Protein AF-A0A7W4HSL1-F1 (afdb_monomer_lite)

Sequence (272 aa):
MEIEWVKGVDYAGETVFVPTDLVFYSTPKLDRKLVVDTCSSGFAAYTDMAGAINRGLLEIVERDSLMRSWYEKRSPRMLDYVILPLHLQNRAKYWSSRGHNVTALDVSQMGVVIIEVVITSDSYPCFVSGASSSLESFDEAAIKAFQEAESRLIYGLNEQSTRELTPEHVHSVLDHEALYAQSRLYHEYLEFLFEGEISKTIPEATASIDDLKCKLDAVVVNVSEERSALRVVKVLSPKLVPISFGFGAGHYSHHSLTCVAEDARLMPHYFA

Radius of gyration: 18.91 Å; chains: 1; bounding box: 54×38×49 Å

Secondary structure (DSSP, 8-state):
----EEEEE-TTS-EEEEEHHHHSPPPTT--S--S----STTEEEESSHHHHHHHHHHHHHHHHHHHHHHHHT-PPEEEPGGGS-HHHHHHHHHHHTTTEEEEEEE--BTTBEEEEEEEEESSSS-EEEEEEEESS-HHHHHHHHHHHHHHHHHHHHHS-------GGG--SHHHHHHHHHS-GGGGGGGGGGGSSPEE-PPP-----HHHHHHHTT-EEEE---TT-SSEEEEEE-SSS-----STT---TT-TT-S---TGGGTS--S--

Structure (mmCIF, N/CA/C/O backbone):
data_AF-A0A7W4HSL1-F1
#
_entry.id   AF-A0A7W4HSL1-F1
#
loop_
_atom_site.group_PDB
_atom_site.id
_atom_site.type_symbol
_atom_site.label_atom_id
_atom_site.label_alt_id
_atom_site.label_comp_id
_atom_site.label_asym_id
_atom_site.label_entity_id
_atom_site.label_seq_id
_atom_site.pdbx_PDB_ins_code
_atom_site.Cartn_x
_atom_site.Cartn_y
_atom_site.Cartn_z
_atom_site.occupancy
_atom_site.B_iso_or_equiv
_atom_site.auth_seq_id
_atom_site.auth_comp_id
_atom_site.auth_asym_id
_atom_site.auth_atom_id
_atom_site.pdbx_PDB_model_num
ATOM 1 N N . MET A 1 1 ? -32.137 -7.566 5.910 1.00 68.38 1 MET A N 1
ATOM 2 C CA . MET A 1 1 ? -30.869 -8.273 6.166 1.00 68.38 1 MET A CA 1
ATOM 3 C C . MET A 1 1 ? -30.431 -7.887 7.560 1.00 68.38 1 MET A C 1
ATOM 5 O O . MET A 1 1 ? -30.386 -6.694 7.833 1.00 68.38 1 MET A O 1
ATOM 9 N N . GLU A 1 2 ? -30.213 -8.857 8.438 1.00 80.12 2 GLU A N 1
ATOM 10 C CA . GLU A 1 2 ? -29.678 -8.606 9.778 1.00 80.12 2 GLU A CA 1
ATOM 11 C C . GLU A 1 2 ? -28.147 -8.579 9.677 1.00 80.12 2 GLU A C 1
ATOM 13 O O . GLU A 1 2 ? -27.557 -9.460 9.051 1.00 80.12 2 GLU A O 1
ATOM 18 N N . ILE A 1 3 ? -27.522 -7.516 10.183 1.00 85.75 3 ILE A N 1
ATOM 19 C CA . ILE A 1 3 ? -26.070 -7.299 10.127 1.00 85.75 3 ILE A CA 1
ATOM 20 C C . ILE A 1 3 ? -25.554 -7.377 11.558 1.00 85.75 3 ILE A C 1
ATOM 22 O O . ILE A 1 3 ? -26.112 -6.734 12.447 1.00 85.75 3 ILE A O 1
ATOM 26 N N . GLU A 1 4 ? -24.492 -8.147 11.771 1.00 90.19 4 GLU A N 1
ATOM 27 C CA . GLU A 1 4 ? -23.799 -8.208 13.055 1.00 90.19 4 GLU A CA 1
ATOM 28 C C . GLU A 1 4 ? -22.792 -7.061 13.158 1.00 90.19 4 GLU A C 1
ATOM 30 O O . GLU A 1 4 ? -22.101 -6.737 12.187 1.00 90.19 4 GLU A O 1
ATOM 35 N N . TRP A 1 5 ? -22.681 -6.477 14.349 1.00 94.19 5 TRP A N 1
ATOM 36 C CA . TRP A 1 5 ? -21.852 -5.303 14.609 1.00 94.19 5 TRP A CA 1
ATOM 37 C C . TRP A 1 5 ? -20.829 -5.591 15.705 1.00 94.19 5 TRP A C 1
ATOM 39 O O . TRP A 1 5 ? -21.139 -6.240 16.703 1.00 94.19 5 TRP A O 1
ATOM 49 N N . VAL A 1 6 ? -19.625 -5.051 15.547 1.00 95.81 6 VAL A N 1
ATOM 50 C CA . VAL A 1 6 ? -18.556 -5.071 16.548 1.00 95.81 6 VAL A CA 1
ATOM 51 C C . VAL A 1 6 ? -18.285 -3.653 17.043 1.00 95.81 6 VAL A C 1
ATOM 53 O O . VAL A 1 6 ? -18.450 -2.679 16.309 1.00 95.81 6 VAL A O 1
ATOM 56 N N . LYS A 1 7 ? -17.896 -3.525 18.313 1.00 97.81 7 LYS A N 1
ATOM 57 C CA . LYS A 1 7 ? -17.536 -2.231 18.899 1.00 97.81 7 LYS A CA 1
ATOM 58 C C . LYS A 1 7 ? -16.181 -1.766 18.368 1.00 97.81 7 LYS A C 1
ATOM 60 O O . LYS A 1 7 ? -15.205 -2.510 18.430 1.00 97.81 7 LYS A O 1
ATOM 65 N N . GLY A 1 8 ? -16.133 -0.525 17.911 1.00 97.94 8 GLY A N 1
ATOM 66 C CA . GLY A 1 8 ? -14.921 0.239 17.657 1.00 97.94 8 GLY A CA 1
ATOM 67 C C . GLY A 1 8 ? -14.888 1.507 18.507 1.00 97.94 8 GLY A C 1
ATOM 68 O O . GLY A 1 8 ? -15.821 1.799 19.258 1.00 97.94 8 GLY A O 1
ATOM 69 N N . VAL A 1 9 ? -13.802 2.255 18.371 1.00 98.31 9 VAL A N 1
ATOM 70 C CA . VAL A 1 9 ? -13.588 3.553 19.013 1.00 98.31 9 VAL A CA 1
ATOM 71 C C . VAL A 1 9 ? -13.198 4.552 17.932 1.00 98.31 9 VAL A C 1
ATOM 73 O O . VAL A 1 9 ? -12.324 4.248 17.118 1.00 98.31 9 VAL A O 1
ATOM 76 N N . ASP A 1 10 ? -13.860 5.703 17.882 1.00 97.50 10 ASP A N 1
ATOM 77 C CA . ASP A 1 10 ? -13.509 6.769 16.942 1.00 97.50 10 ASP A CA 1
ATOM 78 C C . ASP A 1 10 ? -12.307 7.607 17.422 1.00 97.50 10 ASP A C 1
ATOM 80 O O . ASP A 1 10 ? -11.720 7.363 18.481 1.00 97.50 10 ASP A O 1
ATOM 84 N N . TYR A 1 11 ? -11.920 8.614 16.638 1.00 94.50 11 TYR A N 1
ATOM 85 C CA . TYR A 1 11 ? -10.792 9.485 16.966 1.00 94.50 11 TYR A CA 1
ATOM 86 C C . TYR A 1 11 ? -11.008 10.338 18.229 1.00 94.50 11 TYR A C 1
ATOM 88 O O . TYR A 1 11 ? -10.026 10.804 18.808 1.00 94.50 11 TYR A O 1
ATOM 96 N N . ALA A 1 12 ? -12.260 10.561 18.647 1.00 95.06 12 ALA A N 1
ATOM 97 C CA . ALA A 1 12 ? -12.613 11.306 19.854 1.00 95.06 12 ALA A CA 1
ATOM 98 C C . ALA A 1 12 ? -12.636 10.412 21.107 1.00 95.06 12 ALA A C 1
ATOM 100 O O . ALA A 1 12 ? -12.701 10.923 22.225 1.00 95.06 12 ALA A O 1
ATOM 101 N N . GLY A 1 13 ? -12.529 9.091 20.934 1.00 95.56 13 GLY A N 1
ATOM 102 C CA . GLY A 1 13 ? -12.614 8.113 22.015 1.00 95.56 13 GLY A CA 1
ATOM 103 C C . GLY A 1 13 ? -14.029 7.583 22.252 1.00 95.56 13 GLY A C 1
ATOM 104 O O . GLY A 1 13 ? -14.239 6.835 23.208 1.00 95.56 13 GLY A O 1
ATOM 105 N N . GLU A 1 14 ? -14.990 7.930 21.396 1.00 97.50 14 GLU A N 1
ATOM 106 C CA . GLU A 1 14 ? -16.380 7.512 21.531 1.00 97.50 14 GLU A CA 1
ATOM 107 C C . GLU A 1 14 ? -16.603 6.117 20.945 1.00 97.50 14 GLU A C 1
ATOM 109 O O . GLU A 1 14 ? -15.967 5.692 19.976 1.00 97.50 14 GLU A O 1
ATOM 114 N N . THR A 1 15 ? -17.528 5.369 21.551 1.00 98.12 15 THR A N 1
ATOM 115 C CA . THR A 1 15 ? -17.880 4.031 21.059 1.00 98.12 15 THR A CA 1
ATOM 116 C C . THR A 1 15 ? -18.698 4.137 19.779 1.00 98.12 15 THR A C 1
ATOM 118 O O . THR A 1 15 ? -19.770 4.740 19.764 1.00 98.12 15 THR A O 1
ATOM 121 N N . VAL A 1 16 ? -18.247 3.444 18.736 1.00 97.81 16 VAL A N 1
ATOM 122 C CA . VAL A 1 16 ? -18.963 3.295 17.465 1.00 97.81 16 VAL A CA 1
ATOM 123 C C . VAL A 1 16 ? -19.193 1.820 17.151 1.00 97.81 16 VAL A C 1
ATOM 125 O O . VAL A 1 16 ? -18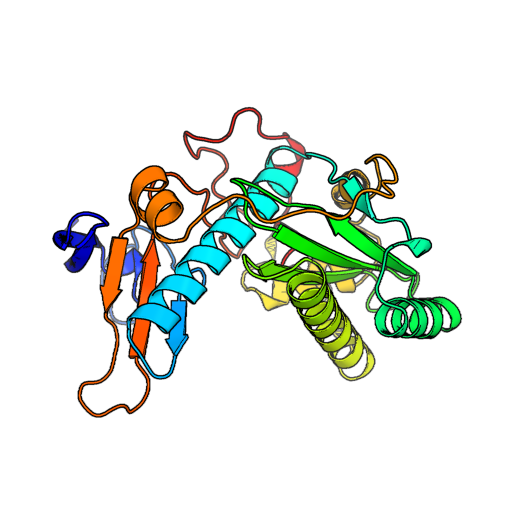.505 0.943 17.673 1.00 97.81 16 VAL A O 1
ATOM 128 N N . PHE A 1 17 ? -20.171 1.524 16.301 1.00 97.00 17 PHE A N 1
ATOM 129 C CA . PHE A 1 17 ? -20.450 0.162 15.853 1.00 97.00 17 PHE A CA 1
ATOM 130 C C . PHE A 1 17 ? -20.059 0.008 14.389 1.00 97.00 17 PHE A C 1
ATOM 132 O O . PHE A 1 17 ? -20.504 0.771 13.534 1.00 97.00 17 PHE A O 1
ATOM 139 N N . VAL A 1 18 ? -19.243 -1.005 14.110 1.00 95.88 18 VAL A N 1
ATOM 140 C CA . VAL A 1 18 ? -18.750 -1.330 12.771 1.00 95.88 18 VAL A CA 1
ATOM 141 C C . VAL A 1 18 ? -19.361 -2.663 12.333 1.00 95.88 18 VAL A C 1
ATOM 143 O O . VAL A 1 18 ? -19.362 -3.605 13.130 1.00 95.88 18 VAL A O 1
ATOM 146 N N . PRO A 1 19 ? -19.876 -2.787 11.098 1.00 93.88 19 PRO A N 1
ATOM 147 C CA . PRO A 1 19 ? -20.281 -4.073 10.545 1.00 93.88 19 PRO A CA 1
ATOM 148 C C . PRO A 1 19 ? -19.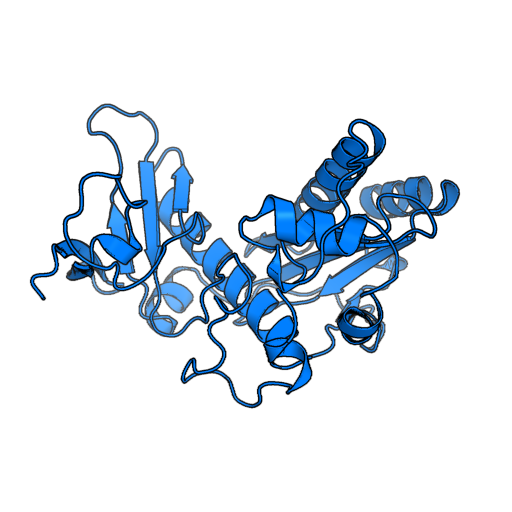149 -5.097 10.641 1.00 93.88 19 PRO A C 1
ATOM 150 O O . PRO A 1 19 ? -18.016 -4.822 10.251 1.00 93.88 19 PRO A O 1
ATOM 153 N N . THR A 1 20 ? -19.460 -6.292 11.127 1.00 92.75 20 THR A N 1
ATOM 154 C CA . THR A 1 20 ? -18.496 -7.403 11.233 1.00 92.75 20 THR A CA 1
ATOM 155 C C . THR A 1 20 ? -17.832 -7.736 9.899 1.00 92.75 20 THR A C 1
ATOM 157 O O . THR A 1 20 ? -16.635 -8.002 9.891 1.00 92.75 20 THR A O 1
ATOM 160 N N . ASP A 1 21 ? -18.559 -7.608 8.785 1.00 92.38 21 ASP A N 1
ATOM 161 C CA . ASP A 1 21 ? -18.060 -7.820 7.417 1.00 92.38 21 ASP A CA 1
ATOM 162 C C . ASP A 1 21 ? -16.887 -6.904 7.033 1.00 92.38 21 ASP A C 1
ATOM 164 O O . ASP A 1 21 ? -16.110 -7.259 6.159 1.00 92.38 21 ASP A O 1
ATOM 168 N N . LEU A 1 22 ? -16.729 -5.733 7.669 1.00 93.44 22 LEU A N 1
ATOM 169 C CA . LEU A 1 22 ? -15.577 -4.846 7.439 1.00 93.44 22 LEU A CA 1
ATOM 170 C C . LEU A 1 22 ? -14.336 -5.270 8.231 1.00 93.44 22 LEU A C 1
ATOM 172 O O . LEU A 1 22 ? -13.222 -4.845 7.915 1.00 93.44 22 LEU A O 1
ATOM 176 N N . VAL A 1 23 ? -14.518 -6.076 9.274 1.00 94.06 23 VAL A N 1
ATOM 177 C CA . VAL A 1 23 ? -13.469 -6.403 10.240 1.00 94.06 23 VAL A CA 1
ATOM 178 C C . VAL A 1 23 ? -13.013 -7.842 10.075 1.00 94.06 23 VAL A C 1
ATOM 180 O O . VAL A 1 23 ? -11.821 -8.076 9.956 1.00 94.06 23 VAL A O 1
ATOM 183 N N . PHE A 1 24 ? -13.921 -8.808 10.050 1.00 90.94 24 PHE A N 1
ATOM 184 C CA . PHE A 1 24 ? -13.576 -10.225 10.063 1.00 90.94 24 PHE A CA 1
ATOM 185 C C . PHE A 1 24 ? -13.760 -10.845 8.683 1.00 90.94 24 PHE A C 1
ATOM 187 O O . PHE A 1 24 ? -14.767 -10.609 8.018 1.00 90.94 24 PHE A O 1
ATOM 194 N N . TYR A 1 25 ? -12.801 -11.679 8.276 1.00 87.12 25 TYR A N 1
ATOM 195 C CA . 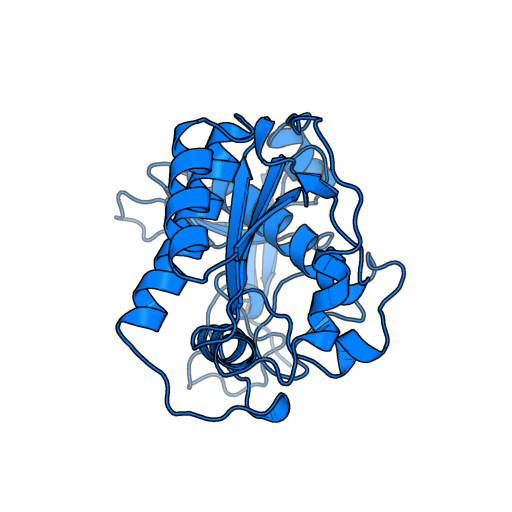TYR A 1 25 ? -12.954 -12.501 7.081 1.00 87.12 25 TYR A CA 1
ATOM 196 C C . TYR A 1 25 ? -14.189 -13.392 7.198 1.00 87.12 25 TYR A C 1
ATOM 198 O O . TYR A 1 25 ? -14.486 -13.935 8.269 1.00 87.12 25 TYR A O 1
ATOM 206 N N . SER A 1 26 ? -14.890 -13.551 6.077 1.00 76.69 26 SER A N 1
ATOM 207 C CA . SER A 1 26 ? -16.081 -14.385 6.012 1.00 76.69 26 SER A CA 1
ATOM 208 C C . SER A 1 26 ? -15.780 -15.810 6.465 1.00 76.69 26 SER A C 1
ATOM 210 O O . SER A 1 26 ? -14.775 -16.415 6.086 1.00 76.69 26 SER A O 1
ATOM 212 N N . THR A 1 27 ? -16.688 -16.367 7.264 1.00 68.00 27 THR A N 1
ATOM 213 C CA . THR A 1 27 ? -16.676 -17.791 7.588 1.00 68.00 27 THR A CA 1
ATOM 214 C C . THR A 1 27 ? -17.735 -18.508 6.749 1.00 68.00 27 THR A C 1
ATOM 216 O O . THR A 1 27 ? -18.818 -17.958 6.543 1.00 68.00 27 THR A O 1
ATOM 219 N N . PRO A 1 28 ? -17.502 -19.760 6.309 1.00 65.62 28 PRO A N 1
ATOM 220 C CA . PRO A 1 28 ? -18.432 -20.495 5.438 1.00 65.62 28 PRO A CA 1
ATOM 221 C C . PRO A 1 28 ? -19.859 -20.702 5.983 1.00 65.62 28 PRO A C 1
ATOM 223 O O . PRO A 1 28 ? -20.695 -21.274 5.295 1.00 65.62 28 PRO A O 1
ATOM 226 N N . LYS A 1 29 ? -20.133 -20.314 7.234 1.00 65.88 29 LYS A N 1
ATOM 227 C CA . LYS A 1 29 ? -21.396 -20.557 7.945 1.00 65.88 29 LYS A CA 1
ATOM 228 C C . LYS A 1 29 ? -22.363 -19.366 7.933 1.00 65.88 29 LYS A C 1
ATOM 230 O O . LYS A 1 29 ? -23.429 -19.470 8.531 1.00 65.88 29 LYS A O 1
ATOM 235 N N . LEU A 1 30 ? -22.006 -18.245 7.307 1.00 71.06 30 LEU A N 1
ATOM 236 C CA . LEU A 1 30 ? -22.887 -17.079 7.207 1.00 71.06 30 LEU A CA 1
ATOM 237 C C . LEU A 1 30 ? -24.005 -17.341 6.185 1.00 71.06 30 LEU A C 1
ATOM 239 O O . LEU A 1 30 ? -23.770 -17.307 4.982 1.00 71.06 30 LEU A O 1
ATOM 243 N N . ASP A 1 31 ? -25.237 -17.557 6.658 1.00 77.00 31 ASP A N 1
ATOM 244 C CA . ASP A 1 31 ? -26.442 -17.727 5.818 1.00 77.00 31 ASP A CA 1
ATOM 245 C C . ASP A 1 31 ? -27.014 -16.374 5.338 1.00 77.00 31 ASP A C 1
ATOM 247 O O . ASP A 1 31 ? -28.216 -16.109 5.347 1.00 77.00 31 ASP A O 1
ATOM 251 N N . ARG A 1 32 ? -26.120 -15.446 4.980 1.00 83.69 32 ARG A N 1
ATOM 252 C CA . ARG A 1 32 ? -26.460 -14.141 4.406 1.00 83.69 32 ARG A CA 1
ATOM 253 C C . ARG A 1 32 ? -25.379 -13.689 3.438 1.00 83.69 32 ARG A C 1
ATOM 255 O O . ARG A 1 32 ? -24.213 -14.049 3.568 1.00 83.69 32 ARG A O 1
ATOM 262 N N . LYS A 1 33 ? -25.760 -12.831 2.492 1.00 82.25 33 LYS A N 1
ATOM 263 C CA . LYS A 1 33 ? -24.792 -12.161 1.622 1.00 82.25 33 LYS A CA 1
ATOM 264 C C . LYS A 1 33 ? -23.945 -11.187 2.452 1.00 82.25 33 LYS A C 1
ATOM 266 O O . LYS A 1 33 ? -24.478 -10.498 3.328 1.00 82.25 33 LYS A O 1
ATOM 271 N N . LEU A 1 34 ? -22.645 -11.140 2.175 1.00 84.00 34 LEU A N 1
ATOM 272 C CA . LEU A 1 34 ? -21.752 -10.140 2.756 1.00 84.00 34 LEU A CA 1
ATOM 273 C C . LEU A 1 34 ? -22.120 -8.752 2.227 1.00 84.00 34 LEU A C 1
ATOM 275 O O . LEU A 1 34 ? -22.478 -8.599 1.056 1.00 84.00 34 LEU A O 1
ATOM 279 N N . VAL A 1 35 ? -22.020 -7.746 3.093 1.00 84.56 35 VAL A N 1
ATOM 280 C CA . VAL A 1 35 ? -22.093 -6.331 2.703 1.00 84.56 35 VAL A CA 1
ATOM 281 C C . VAL A 1 35 ? -20.831 -5.937 1.939 1.00 84.56 35 VAL A C 1
ATOM 283 O O . VAL A 1 35 ? -20.897 -5.166 0.986 1.00 84.56 35 VAL A O 1
ATOM 286 N N . VAL A 1 36 ? -19.691 -6.477 2.365 1.00 85.12 36 VAL A N 1
ATOM 287 C CA . VAL A 1 36 ? -18.359 -6.222 1.822 1.00 85.12 36 VAL A CA 1
ATOM 288 C C . VAL A 1 36 ? -17.479 -7.435 2.103 1.00 85.12 36 VAL A C 1
ATOM 290 O O . VAL A 1 36 ? -17.653 -8.095 3.126 1.00 85.12 36 VAL A O 1
ATOM 293 N N . ASP A 1 37 ? -16.562 -7.738 1.190 1.00 84.94 37 ASP A N 1
ATOM 294 C CA . ASP A 1 37 ? -15.503 -8.712 1.438 1.00 84.94 37 ASP A CA 1
ATOM 295 C C . ASP A 1 37 ? -14.275 -7.956 1.956 1.00 84.94 37 ASP A C 1
ATOM 297 O O . ASP A 1 37 ? -13.729 -7.098 1.259 1.00 84.94 37 ASP A O 1
ATOM 301 N N . THR A 1 38 ? -13.910 -8.173 3.220 1.00 90.06 38 THR A N 1
ATOM 302 C CA . THR A 1 38 ? -12.786 -7.453 3.831 1.00 90.06 38 THR A CA 1
ATOM 303 C C . THR A 1 38 ? -11.444 -8.010 3.367 1.00 90.06 38 THR A C 1
ATOM 305 O O . THR A 1 38 ? -11.328 -9.120 2.857 1.00 90.06 38 THR A O 1
ATOM 308 N N . CYS A 1 39 ? -10.394 -7.232 3.593 1.00 92.69 39 CYS A N 1
ATOM 309 C CA . CYS A 1 39 ? -9.015 -7.615 3.338 1.00 92.69 39 CYS A CA 1
ATOM 310 C C . CYS A 1 39 ? -8.125 -7.234 4.528 1.00 92.69 39 CYS A C 1
ATOM 312 O O . CYS A 1 39 ? -8.584 -6.692 5.542 1.00 92.69 39 CYS A O 1
ATOM 314 N N . SER A 1 40 ? -6.822 -7.488 4.413 1.00 94.62 40 SER A N 1
ATOM 315 C CA . SER A 1 40 ? -5.862 -7.173 5.470 1.00 94.62 40 SER A CA 1
ATOM 316 C C . SER A 1 40 ? -5.651 -5.668 5.670 1.00 94.62 40 SER A C 1
ATOM 318 O O . SER A 1 40 ? -5.136 -5.288 6.711 1.00 94.62 40 SER A O 1
ATOM 320 N N . SER A 1 41 ? -6.094 -4.813 4.740 1.00 96.44 41 SER A N 1
ATOM 321 C CA . SER A 1 41 ? -5.843 -3.365 4.777 1.00 96.44 41 SER A CA 1
ATOM 322 C C . SER A 1 41 ? -6.238 -2.732 6.109 1.00 96.44 41 SER A C 1
ATOM 324 O O . SER A 1 41 ? -7.398 -2.805 6.515 1.00 96.44 41 SER A O 1
ATOM 326 N N . GLY A 1 42 ? -5.293 -2.079 6.776 1.00 97.31 42 GLY A N 1
ATOM 327 C CA . GLY A 1 42 ? -5.507 -1.411 8.061 1.00 97.31 42 GLY A CA 1
ATOM 328 C C . GLY A 1 42 ? -5.465 -2.335 9.272 1.00 97.31 42 GLY A C 1
ATOM 329 O O . GLY A 1 42 ? -5.667 -1.864 10.394 1.00 97.31 42 GLY A O 1
ATOM 330 N N . PHE A 1 43 ? -5.202 -3.631 9.087 1.00 98.00 43 PHE A N 1
ATOM 331 C CA . PHE A 1 43 ? -4.787 -4.474 10.197 1.00 98.00 43 PHE A CA 1
ATOM 332 C C . PHE A 1 43 ? -3.340 -4.189 10.562 1.00 98.00 43 PHE A C 1
ATOM 334 O O . PHE A 1 43 ? -2.460 -4.203 9.714 1.00 98.00 43 PHE A O 1
ATOM 341 N N . ALA A 1 44 ? -3.074 -4.025 11.850 1.00 98.19 44 ALA A N 1
ATOM 342 C CA . ALA A 1 44 ? -1.713 -3.889 12.331 1.00 98.19 44 ALA A CA 1
ATOM 343 C C . ALA A 1 44 ? -1.547 -4.531 13.700 1.00 98.19 44 ALA A C 1
ATOM 345 O O . ALA A 1 44 ? -2.441 -4.480 14.549 1.00 98.19 44 ALA A O 1
ATOM 346 N N . ALA A 1 45 ? -0.368 -5.114 13.905 1.00 97.75 45 ALA A N 1
ATOM 347 C CA . ALA A 1 45 ? 0.055 -5.691 15.166 1.00 97.75 45 ALA A CA 1
ATOM 348 C C . ALA A 1 45 ? 1.289 -4.957 15.698 1.00 97.75 45 ALA A C 1
ATOM 350 O O . ALA A 1 45 ? 2.205 -4.624 14.943 1.00 97.75 45 ALA A O 1
ATOM 351 N N . TYR A 1 46 ? 1.331 -4.721 17.006 1.00 97.94 46 TYR A N 1
ATOM 352 C CA . TYR A 1 46 ? 2.506 -4.167 17.669 1.00 97.94 46 TYR A CA 1
ATOM 353 C C . TYR A 1 46 ? 2.575 -4.563 19.144 1.00 97.94 46 TYR A C 1
ATOM 355 O O . TYR A 1 46 ? 1.680 -5.223 19.661 1.00 97.94 46 TYR A O 1
ATOM 363 N N . THR A 1 47 ? 3.640 -4.171 19.841 1.00 97.19 47 THR A N 1
ATOM 364 C CA . THR A 1 47 ? 3.826 -4.457 21.275 1.00 97.19 47 THR A CA 1
ATOM 365 C C . THR A 1 47 ? 2.907 -3.638 22.185 1.00 97.19 47 THR A C 1
ATOM 367 O O . THR A 1 47 ? 2.724 -3.977 23.351 1.00 97.19 47 THR A O 1
ATOM 370 N N . ASP A 1 48 ? 2.304 -2.570 21.664 1.00 97.38 48 ASP A N 1
ATOM 371 C CA . ASP A 1 48 ? 1.360 -1.712 22.374 1.00 97.38 48 ASP A CA 1
ATOM 372 C C . ASP A 1 48 ? 0.253 -1.203 21.434 1.00 97.38 48 ASP A C 1
ATOM 374 O O . ASP A 1 48 ? 0.368 -1.265 20.207 1.00 97.38 48 ASP A O 1
ATOM 378 N N . MET A 1 49 ? -0.852 -0.729 22.020 1.00 97.06 49 MET A N 1
ATOM 379 C CA . MET A 1 49 ? -2.035 -0.300 21.263 1.00 97.06 49 MET A CA 1
ATOM 380 C C . MET A 1 49 ? -1.750 0.917 20.380 1.00 97.06 49 MET A C 1
ATOM 382 O O . MET A 1 49 ? -2.262 0.983 19.267 1.00 97.06 49 MET A O 1
ATOM 386 N N . ALA A 1 50 ? -0.950 1.875 20.854 1.00 97.44 50 ALA A N 1
ATOM 387 C CA . ALA A 1 50 ? -0.686 3.104 20.115 1.00 97.44 50 ALA A CA 1
ATOM 388 C C . ALA A 1 50 ? 0.125 2.813 18.848 1.00 97.44 50 ALA A C 1
ATOM 390 O O . ALA A 1 50 ? -0.250 3.254 17.766 1.00 97.44 50 ALA A O 1
ATOM 391 N N . GLY A 1 51 ? 1.179 2.004 18.951 1.00 97.94 51 GLY A N 1
ATOM 392 C CA . GLY A 1 51 ? 1.981 1.593 17.806 1.00 97.94 51 GLY A CA 1
ATOM 393 C C . GLY A 1 51 ? 1.198 0.743 16.804 1.00 97.94 51 GLY A C 1
ATOM 394 O O . GLY A 1 51 ? 1.373 0.929 15.602 1.00 97.94 51 GLY A O 1
ATOM 395 N N . ALA A 1 52 ? 0.292 -0.127 17.266 1.00 98.38 52 ALA A N 1
ATOM 396 C CA . ALA A 1 52 ? -0.589 -0.882 16.372 1.00 98.38 52 ALA A CA 1
ATOM 397 C C . ALA A 1 52 ? -1.537 0.058 15.604 1.00 98.38 52 ALA A C 1
ATOM 399 O O . ALA A 1 52 ? -1.627 -0.021 14.382 1.00 98.38 52 ALA A O 1
ATOM 400 N N . ILE A 1 53 ? -2.173 1.011 16.294 1.00 98.50 53 ILE A N 1
ATOM 401 C CA . ILE A 1 53 ? -3.053 2.012 15.669 1.00 98.50 53 ILE A CA 1
ATOM 402 C C . ILE A 1 53 ? -2.287 2.872 14.663 1.00 98.50 53 ILE A C 1
ATOM 404 O O . ILE A 1 53 ? -2.763 3.068 13.549 1.00 98.50 53 ILE A O 1
ATOM 408 N N . ASN A 1 54 ? -1.103 3.366 15.026 1.00 98.19 54 ASN A N 1
ATOM 409 C CA . ASN A 1 54 ? -0.314 4.236 14.156 1.00 98.19 54 ASN A CA 1
ATOM 410 C C . ASN A 1 54 ? 0.086 3.513 12.866 1.00 98.19 54 ASN A C 1
ATOM 412 O O . ASN A 1 54 ? -0.043 4.081 11.788 1.00 98.19 54 ASN A O 1
ATOM 416 N N . ARG A 1 55 ? 0.510 2.248 12.964 1.00 98.44 55 ARG A N 1
ATOM 417 C CA . ARG A 1 55 ? 0.860 1.426 11.797 1.00 98.44 55 ARG A CA 1
ATOM 418 C C . ARG A 1 55 ? -0.346 1.177 10.895 1.00 98.44 55 ARG A C 1
ATOM 420 O O . ARG A 1 55 ? -0.246 1.415 9.699 1.00 98.44 55 ARG A O 1
ATOM 427 N N . GLY A 1 56 ? -1.484 0.780 11.467 1.00 98.50 56 GLY A N 1
ATOM 428 C CA . GLY A 1 56 ? -2.708 0.557 10.693 1.00 98.50 56 GLY A CA 1
ATOM 429 C C . GLY A 1 56 ? -3.218 1.836 10.023 1.00 98.50 56 GLY A C 1
ATOM 430 O O . GLY A 1 56 ? -3.695 1.786 8.895 1.00 98.50 56 GLY A O 1
ATOM 431 N N . LEU A 1 57 ? -3.068 2.991 10.682 1.00 98.62 57 LEU A N 1
ATOM 432 C CA . LEU A 1 57 ? -3.431 4.296 10.128 1.00 98.62 57 LEU A CA 1
ATOM 433 C C . LEU A 1 57 ? -2.543 4.694 8.942 1.00 98.62 57 LEU A C 1
ATOM 435 O O . LEU A 1 57 ? -3.064 5.144 7.926 1.00 98.62 57 LEU A O 1
ATOM 439 N N . LEU A 1 58 ? -1.222 4.539 9.061 1.00 98.62 58 LEU A N 1
ATOM 440 C CA . LEU A 1 58 ? -0.305 4.847 7.959 1.00 98.62 58 LEU A CA 1
ATOM 441 C C . LEU A 1 58 ? -0.527 3.911 6.767 1.00 98.62 58 LEU A C 1
ATOM 443 O O . LEU A 1 58 ? -0.568 4.382 5.633 1.00 98.62 58 LEU A O 1
ATOM 447 N N . GLU A 1 59 ? -0.788 2.628 7.025 1.00 98.50 59 GLU A N 1
ATOM 448 C CA . GLU A 1 59 ? -1.094 1.656 5.975 1.00 98.50 59 GLU A CA 1
ATOM 449 C C . GLU A 1 59 ? -2.357 2.033 5.187 1.00 98.50 59 GLU A C 1
ATOM 451 O O . GLU A 1 59 ? -2.330 2.036 3.960 1.00 98.50 59 GLU A O 1
ATOM 456 N N . ILE A 1 60 ? -3.465 2.408 5.842 1.00 98.50 60 ILE A N 1
ATOM 457 C CA . ILE A 1 60 ? -4.674 2.790 5.088 1.00 98.50 60 ILE A CA 1
ATOM 458 C C . ILE A 1 60 ? -4.490 4.088 4.291 1.00 98.50 60 ILE A C 1
ATOM 460 O O . ILE A 1 60 ? -5.106 4.228 3.236 1.00 98.50 60 ILE A O 1
ATOM 464 N N . VAL A 1 61 ? -3.638 5.017 4.745 1.00 98.69 61 VAL A N 1
ATOM 465 C CA . VAL A 1 61 ? -3.293 6.232 3.980 1.00 98.69 61 VAL A CA 1
ATOM 466 C C . VAL A 1 61 ? -2.435 5.887 2.758 1.00 98.69 61 VAL A C 1
ATOM 468 O O . VAL A 1 61 ? -2.673 6.414 1.674 1.00 98.69 61 VAL A O 1
ATOM 471 N N . GLU A 1 62 ? -1.483 4.966 2.904 1.00 98.69 62 GLU A N 1
ATOM 472 C CA . GLU A 1 62 ? -0.701 4.417 1.792 1.00 98.69 62 GLU A CA 1
ATOM 473 C C . GLU A 1 62 ? -1.591 3.739 0.749 1.00 98.69 62 GLU A C 1
ATOM 475 O O . GLU A 1 62 ? -1.498 4.046 -0.440 1.00 98.69 62 GLU A O 1
ATOM 480 N N . ARG A 1 63 ? -2.501 2.862 1.188 1.00 98.19 63 ARG A N 1
ATOM 481 C CA . ARG A 1 63 ? -3.430 2.159 0.294 1.00 98.19 63 ARG A CA 1
ATOM 482 C C . ARG A 1 63 ? -4.384 3.121 -0.413 1.00 98.19 63 ARG A C 1
ATOM 484 O O . ARG A 1 63 ? -4.604 2.952 -1.608 1.00 98.19 63 ARG A O 1
ATOM 491 N N . ASP A 1 64 ? -4.892 4.150 0.268 1.00 98.31 64 ASP A N 1
ATOM 492 C CA . ASP A 1 64 ? -5.697 5.204 -0.370 1.00 98.31 64 ASP A CA 1
ATOM 493 C C . ASP A 1 64 ? -4.907 5.945 -1.453 1.00 98.31 64 ASP A C 1
ATOM 495 O O . ASP A 1 64 ? -5.439 6.145 -2.544 1.00 98.31 64 ASP A O 1
ATOM 499 N N . SER A 1 65 ? -3.643 6.298 -1.195 1.00 98.06 65 SER A N 1
ATOM 500 C CA . SER A 1 65 ? -2.810 6.979 -2.192 1.00 98.06 65 SER A CA 1
ATOM 501 C C . SER A 1 65 ? -2.588 6.120 -3.442 1.00 98.06 65 SER A C 1
ATOM 503 O O . SER A 1 65 ? -2.822 6.577 -4.563 1.00 98.06 65 SER A O 1
ATOM 505 N N . LEU A 1 66 ? -2.243 4.840 -3.258 1.00 98.12 66 LEU A N 1
ATOM 506 C CA . LEU A 1 66 ? -2.075 3.877 -4.353 1.00 98.12 66 LEU A CA 1
ATOM 507 C C . LEU A 1 66 ? -3.380 3.680 -5.141 1.00 98.12 66 LEU A C 1
ATOM 509 O O . LEU A 1 66 ? -3.382 3.695 -6.371 1.00 98.12 66 LEU A O 1
ATOM 513 N N . MET A 1 67 ? -4.517 3.545 -4.449 1.00 97.69 67 MET A N 1
ATOM 514 C CA . MET A 1 67 ? -5.822 3.374 -5.095 1.00 97.69 67 MET A CA 1
ATOM 515 C C . MET A 1 67 ? -6.268 4.626 -5.848 1.00 97.69 67 MET A C 1
ATOM 517 O O . MET A 1 67 ? -6.836 4.511 -6.932 1.00 97.69 67 MET A O 1
ATOM 521 N N . ARG A 1 68 ? -5.984 5.825 -5.335 1.00 96.69 68 ARG A N 1
ATOM 522 C CA . ARG A 1 68 ? -6.223 7.079 -6.064 1.00 96.69 68 ARG A CA 1
ATOM 523 C C . ARG A 1 68 ? -5.334 7.196 -7.288 1.00 96.69 68 ARG A C 1
ATOM 525 O O . ARG A 1 68 ? -5.836 7.535 -8.356 1.00 96.69 68 ARG A O 1
ATOM 532 N N . SER A 1 69 ? -4.043 6.890 -7.150 1.00 96.38 69 SER A N 1
ATOM 533 C CA . SER A 1 69 ? -3.111 6.876 -8.277 1.00 96.38 69 SER A CA 1
ATOM 534 C C . SER A 1 69 ? -3.621 5.947 -9.381 1.00 96.38 69 SER A C 1
ATOM 536 O O . SER A 1 69 ? -3.734 6.379 -10.525 1.00 96.38 69 SER A O 1
ATOM 538 N N . TRP A 1 70 ? -4.076 4.742 -9.024 1.00 97.38 70 TRP A N 1
ATOM 539 C CA . TRP A 1 70 ? -4.670 3.787 -9.958 1.00 97.38 70 TRP A CA 1
ATOM 540 C C . TRP A 1 70 ? -5.994 4.253 -10.584 1.00 97.38 70 TRP A C 1
ATOM 542 O O . TRP A 1 70 ? -6.117 4.288 -11.809 1.00 97.38 70 TRP A O 1
ATOM 552 N N . TYR A 1 71 ? -7.000 4.589 -9.770 1.00 96.56 71 TYR A N 1
ATOM 553 C CA . TYR A 1 71 ? -8.343 4.905 -10.268 1.00 96.56 71 TYR A CA 1
ATOM 554 C C . TYR A 1 71 ? -8.382 6.203 -11.063 1.00 96.56 71 TYR A C 1
ATOM 556 O O . TYR A 1 71 ? -9.132 6.304 -12.030 1.00 96.56 71 TYR A O 1
ATOM 564 N N . GLU A 1 72 ? -7.596 7.195 -10.655 1.00 95.38 72 GLU A N 1
ATOM 565 C CA . GLU A 1 72 ? -7.573 8.519 -11.273 1.00 95.38 72 GLU A CA 1
ATOM 566 C C . GLU A 1 72 ? -6.431 8.659 -12.295 1.00 95.38 72 GLU A C 1
ATOM 568 O O . GLU A 1 72 ? -6.268 9.736 -12.865 1.00 95.38 72 GLU A O 1
ATOM 573 N N . LYS A 1 73 ? -5.640 7.589 -12.508 1.00 95.06 73 LYS A N 1
ATOM 574 C CA . LYS A 1 73 ? -4.428 7.556 -13.350 1.00 95.06 73 LYS A CA 1
ATOM 575 C C . LYS A 1 73 ? -3.514 8.754 -13.093 1.00 95.06 73 LYS A C 1
ATOM 577 O O . LYS A 1 73 ? -2.980 9.376 -14.007 1.00 95.06 73 LYS A O 1
ATOM 582 N N . ARG A 1 74 ? -3.361 9.110 -11.815 1.00 94.06 74 ARG A N 1
ATOM 583 C CA . ARG A 1 74 ? -2.498 10.218 -11.395 1.00 94.06 74 ARG A CA 1
ATOM 584 C C . ARG A 1 74 ? -1.058 9.743 -11.413 1.00 94.06 74 ARG A C 1
ATOM 586 O O . ARG A 1 74 ? -0.652 9.001 -10.517 1.00 94.06 74 ARG A O 1
ATOM 593 N N . SER A 1 75 ? -0.312 10.200 -12.413 1.00 96.75 75 SER A N 1
ATOM 594 C CA . SER A 1 75 ? 1.114 9.926 -12.543 1.00 96.75 75 SER A CA 1
ATOM 595 C C . SER A 1 75 ? 1.875 10.446 -11.316 1.00 96.75 75 SER A C 1
ATOM 597 O O . SER A 1 75 ? 1.829 11.651 -11.036 1.00 96.75 75 SER A O 1
ATOM 599 N N . PRO A 1 76 ? 2.547 9.568 -10.556 1.00 97.50 76 PRO A N 1
ATOM 600 C CA . PRO A 1 76 ? 3.341 9.974 -9.406 1.00 97.50 76 PRO A CA 1
ATOM 601 C C . PRO A 1 76 ? 4.645 10.637 -9.845 1.00 97.50 76 PRO A C 1
ATOM 603 O O . PRO A 1 76 ? 5.122 10.427 -10.959 1.00 97.50 76 PRO A O 1
ATOM 606 N N . ARG A 1 77 ? 5.267 11.420 -8.958 1.00 97.75 77 ARG A N 1
ATOM 607 C CA . ARG A 1 77 ? 6.605 11.961 -9.241 1.00 97.75 77 ARG A CA 1
ATOM 608 C C . ARG A 1 77 ? 7.616 10.822 -9.230 1.00 97.75 77 ARG A C 1
ATOM 610 O O . ARG A 1 77 ? 7.643 10.032 -8.290 1.00 97.75 77 ARG A O 1
ATOM 617 N N . MET A 1 78 ? 8.487 10.771 -10.228 1.00 98.50 78 MET A N 1
ATOM 618 C CA . MET A 1 78 ? 9.575 9.799 -10.266 1.00 98.50 78 MET A CA 1
ATOM 619 C C . MET A 1 78 ? 10.766 10.360 -9.495 1.00 98.50 78 MET A C 1
ATOM 621 O O . MET A 1 78 ? 11.259 11.443 -9.805 1.00 98.50 78 MET A O 1
ATOM 625 N N . LEU A 1 79 ? 11.255 9.648 -8.487 1.00 98.50 79 LEU A N 1
ATOM 626 C CA . LEU A 1 79 ? 12.411 10.096 -7.720 1.00 98.50 79 LEU A CA 1
ATOM 627 C C . LEU A 1 79 ? 13.697 9.845 -8.507 1.00 98.50 79 LEU A C 1
ATOM 629 O O . LEU A 1 79 ? 13.968 8.731 -8.958 1.00 98.50 79 LEU A O 1
ATOM 633 N N . ASP A 1 80 ? 14.504 10.893 -8.660 1.00 98.31 80 ASP A N 1
ATOM 634 C CA . ASP A 1 80 ? 15.798 10.798 -9.323 1.00 98.31 80 ASP A CA 1
ATOM 635 C C . ASP A 1 80 ? 16.711 9.834 -8.552 1.00 98.31 80 ASP A C 1
ATOM 637 O O . ASP A 1 80 ? 16.846 9.893 -7.327 1.00 98.31 80 ASP A O 1
ATOM 641 N N . TYR A 1 81 ? 17.395 8.957 -9.281 1.00 96.25 81 TYR A N 1
ATOM 642 C CA . TYR A 1 81 ? 18.343 8.001 -8.720 1.00 96.25 81 TYR A CA 1
ATOM 643 C C . TYR A 1 81 ? 19.359 8.653 -7.764 1.00 96.25 81 TYR A C 1
ATOM 645 O O . TYR A 1 81 ? 19.744 8.045 -6.766 1.00 96.25 81 TYR A O 1
ATOM 653 N N . VAL A 1 82 ? 19.781 9.897 -8.032 1.00 97.06 82 VAL A N 1
ATOM 654 C CA . VAL A 1 82 ? 20.811 10.580 -7.232 1.00 97.06 82 VAL A CA 1
ATOM 655 C C . VAL A 1 82 ? 20.365 10.944 -5.817 1.00 97.06 82 VAL A C 1
ATOM 657 O O . VAL A 1 82 ? 21.230 11.158 -4.969 1.00 97.06 82 VAL A O 1
ATOM 660 N N . ILE A 1 83 ? 19.055 11.027 -5.556 1.00 97.19 83 ILE A N 1
ATOM 661 C CA . ILE A 1 83 ? 18.526 11.373 -4.227 1.00 97.19 83 ILE A CA 1
ATOM 662 C C . ILE A 1 83 ? 18.225 10.149 -3.364 1.00 97.19 83 ILE A C 1
ATOM 664 O O . ILE A 1 83 ? 18.004 10.289 -2.164 1.00 97.19 83 ILE A O 1
ATOM 668 N N . LEU A 1 84 ? 18.251 8.945 -3.943 1.00 98.06 84 LEU A N 1
ATOM 669 C CA . LEU A 1 84 ? 18.116 7.718 -3.168 1.00 98.06 84 LEU A CA 1
ATOM 670 C C . LEU A 1 84 ? 19.326 7.547 -2.231 1.00 98.06 84 LEU A C 1
ATOM 672 O O . LEU A 1 84 ? 20.455 7.839 -2.636 1.00 98.06 84 LEU A O 1
ATOM 676 N N . PRO A 1 85 ? 19.152 6.998 -1.017 1.00 97.12 85 PRO A N 1
ATOM 677 C CA . PRO A 1 85 ? 20.268 6.586 -0.176 1.00 97.12 85 PRO A CA 1
ATOM 678 C C . PRO A 1 85 ? 21.252 5.685 -0.934 1.00 97.12 85 PRO A C 1
ATOM 680 O O . PRO A 1 85 ? 20.846 4.807 -1.697 1.00 97.12 85 PRO A O 1
ATOM 683 N N . LEU A 1 86 ? 22.559 5.844 -0.689 1.00 98.12 86 LEU A N 1
ATOM 684 C CA . LEU A 1 86 ? 23.619 5.148 -1.443 1.00 98.12 86 LEU A CA 1
ATOM 685 C C . LEU A 1 86 ? 23.432 3.619 -1.502 1.00 98.12 86 LEU A C 1
ATOM 687 O O . LEU A 1 86 ? 23.735 2.975 -2.505 1.00 98.12 86 LEU A O 1
ATOM 691 N N . HIS A 1 87 ? 22.927 3.014 -0.430 1.00 98.00 87 HIS A N 1
ATOM 692 C CA . HIS A 1 87 ? 22.677 1.576 -0.399 1.00 98.00 87 HIS A CA 1
ATOM 693 C C . HIS A 1 87 ? 21.490 1.161 -1.294 1.00 98.00 87 HIS A C 1
ATOM 695 O O . HIS A 1 87 ? 21.545 0.087 -1.892 1.00 98.00 87 HIS A O 1
ATOM 701 N N . LEU A 1 88 ? 20.464 2.008 -1.454 1.00 98.56 88 LEU A N 1
ATOM 702 C CA . LEU A 1 88 ? 19.355 1.788 -2.393 1.00 98.56 88 LEU A CA 1
ATOM 703 C C . LEU A 1 88 ? 19.790 2.027 -3.841 1.00 98.56 88 LEU A C 1
ATOM 705 O O . LEU A 1 88 ? 19.433 1.242 -4.713 1.00 98.56 88 LEU A O 1
ATOM 709 N N . GLN A 1 89 ? 20.650 3.020 -4.086 1.00 98.69 89 GLN A N 1
ATOM 710 C CA . GLN A 1 89 ? 21.310 3.202 -5.385 1.00 98.69 89 GLN A CA 1
ATOM 711 C C . GLN A 1 89 ? 22.048 1.924 -5.820 1.00 98.69 89 GLN A C 1
ATOM 713 O O . GLN A 1 89 ? 21.852 1.416 -6.924 1.00 98.69 89 GLN A O 1
ATOM 718 N N . ASN A 1 90 ? 22.854 1.345 -4.924 1.00 98.62 90 ASN A N 1
ATOM 719 C CA . ASN A 1 90 ? 23.585 0.106 -5.199 1.00 98.62 90 ASN A CA 1
ATOM 720 C C . ASN A 1 90 ? 22.654 -1.083 -5.490 1.00 98.62 90 ASN A C 1
ATOM 722 O O . ASN A 1 90 ? 22.948 -1.874 -6.388 1.00 98.62 90 ASN A O 1
ATOM 726 N N . ARG A 1 91 ? 21.539 -1.200 -4.758 1.00 98.44 91 ARG A N 1
ATOM 727 C CA . ARG A 1 91 ? 20.499 -2.219 -4.982 1.00 98.44 91 ARG A CA 1
ATOM 728 C C . ARG A 1 91 ? 19.814 -2.045 -6.339 1.00 98.44 91 ARG A C 1
ATOM 730 O O . ARG A 1 91 ? 19.783 -2.987 -7.124 1.00 98.44 91 ARG A O 1
ATOM 737 N N . ALA A 1 92 ? 19.378 -0.830 -6.672 1.00 98.56 92 ALA A N 1
ATOM 738 C CA . ALA A 1 92 ? 18.803 -0.519 -7.979 1.00 98.56 92 ALA A CA 1
ATOM 739 C C . ALA A 1 92 ? 19.777 -0.869 -9.116 1.00 98.56 92 ALA A C 1
ATOM 741 O O . ALA A 1 92 ? 19.422 -1.596 -10.040 1.00 98.56 92 ALA A O 1
ATOM 742 N N . LYS A 1 93 ? 21.050 -0.466 -8.999 1.00 98.50 93 LYS A N 1
ATOM 743 C CA . LYS A 1 93 ? 22.094 -0.807 -9.977 1.00 98.50 93 LYS A CA 1
ATOM 744 C C . LYS A 1 93 ? 22.319 -2.318 -10.109 1.00 98.50 93 LYS A C 1
ATOM 746 O O . LYS A 1 93 ? 22.575 -2.800 -11.213 1.00 98.50 93 LYS A O 1
ATOM 751 N N . TYR A 1 94 ? 22.259 -3.059 -9.002 1.00 98.56 94 TYR A N 1
ATOM 752 C CA . TYR A 1 94 ? 22.396 -4.517 -8.990 1.00 98.56 94 TYR A CA 1
ATOM 753 C C . TYR A 1 94 ? 21.281 -5.208 -9.789 1.00 98.56 94 TYR A C 1
ATOM 755 O O . TYR A 1 94 ? 21.563 -6.162 -10.516 1.00 98.56 94 TYR A O 1
ATOM 763 N N . TRP A 1 95 ? 20.041 -4.736 -9.673 1.00 98.38 95 TRP A N 1
ATOM 764 C CA . TRP A 1 95 ? 18.907 -5.286 -10.418 1.00 98.38 95 TRP A CA 1
ATOM 765 C C . TRP A 1 95 ? 18.912 -4.844 -11.879 1.00 98.38 95 TRP A C 1
ATOM 767 O O . TRP A 1 95 ? 18.761 -5.682 -12.769 1.00 98.38 95 TRP A O 1
ATOM 777 N N . SER A 1 96 ? 19.222 -3.573 -12.149 1.00 98.00 96 SER A N 1
ATOM 778 C CA . SER A 1 96 ? 19.321 -3.061 -13.519 1.00 98.00 96 SER A CA 1
ATOM 779 C C . SER A 1 96 ? 20.375 -3.804 -14.338 1.00 98.00 96 SER A C 1
ATOM 781 O O . SER A 1 96 ? 20.141 -4.110 -15.505 1.00 98.00 96 SER A O 1
ATOM 783 N N . SER A 1 97 ? 21.509 -4.191 -13.737 1.00 98.19 97 SER A N 1
ATOM 784 C CA . SER A 1 97 ? 22.530 -4.993 -14.431 1.00 98.19 97 SER A CA 1
ATOM 785 C C . SER A 1 97 ? 22.095 -6.429 -14.760 1.00 98.19 97 SER A C 1
ATOM 787 O O . SER A 1 97 ? 22.811 -7.131 -15.472 1.00 98.19 97 SER A O 1
ATOM 789 N N . ARG A 1 98 ? 20.930 -6.860 -14.264 1.00 97.81 98 ARG A N 1
ATOM 790 C CA . ARG A 1 98 ? 20.302 -8.167 -14.505 1.00 97.81 98 ARG A CA 1
ATOM 791 C C . ARG A 1 98 ? 19.016 -8.067 -15.328 1.00 97.81 98 ARG A C 1
ATOM 793 O O . ARG A 1 98 ? 18.282 -9.041 -15.407 1.00 97.81 98 ARG A O 1
ATOM 800 N N . GLY A 1 99 ? 18.746 -6.914 -15.943 1.00 98.06 99 GLY A N 1
ATOM 801 C CA . GLY A 1 99 ? 17.548 -6.714 -16.764 1.00 98.06 99 GLY A CA 1
ATOM 802 C C . GLY A 1 99 ? 16.281 -6.410 -15.959 1.00 98.06 99 GLY A C 1
ATOM 803 O O . GLY A 1 99 ? 15.181 -6.596 -16.475 1.00 98.06 99 GLY A O 1
ATOM 804 N N . HIS A 1 100 ? 16.428 -5.950 -14.713 1.00 98.44 100 HIS A N 1
ATOM 805 C CA . HIS A 1 100 ? 15.327 -5.509 -13.860 1.00 98.44 100 HIS A CA 1
ATOM 806 C C . HIS A 1 100 ? 15.461 -4.007 -13.572 1.00 98.44 100 HIS A C 1
ATOM 808 O O . HIS A 1 100 ? 16.292 -3.582 -12.769 1.00 98.44 100 HIS A O 1
ATOM 814 N N . ASN A 1 101 ? 14.676 -3.180 -14.257 1.00 98.31 101 ASN A N 1
ATOM 815 C CA . ASN A 1 101 ? 14.714 -1.727 -14.112 1.00 98.31 101 ASN A CA 1
ATOM 816 C C . ASN A 1 101 ? 13.955 -1.311 -12.856 1.00 98.31 101 ASN A C 1
ATOM 818 O O . ASN A 1 101 ? 12.780 -1.639 -12.725 1.00 98.31 101 ASN A O 1
ATOM 822 N N . VAL A 1 102 ? 14.619 -0.582 -11.957 1.00 98.69 102 VAL A N 1
ATOM 823 C CA . VAL A 1 102 ? 14.037 -0.129 -10.689 1.00 98.69 102 VAL A CA 1
ATOM 824 C C . VAL A 1 102 ? 13.673 1.348 -10.787 1.00 98.69 102 VAL A C 1
ATOM 826 O O . VAL A 1 102 ? 14.514 2.175 -11.141 1.00 98.69 102 VAL A O 1
ATOM 829 N N . THR A 1 103 ? 12.441 1.683 -10.426 1.00 98.62 103 THR A N 1
ATOM 830 C CA . THR A 1 103 ? 11.930 3.053 -10.372 1.00 98.62 103 THR A CA 1
ATOM 831 C C . THR A 1 103 ? 11.324 3.304 -8.997 1.00 98.62 103 THR A C 1
ATOM 833 O O . THR A 1 103 ? 10.488 2.531 -8.542 1.00 98.62 103 THR A O 1
ATOM 836 N N . ALA A 1 104 ? 11.753 4.376 -8.331 1.00 98.69 104 ALA A N 1
ATOM 837 C CA . ALA A 1 104 ? 11.148 4.840 -7.088 1.00 98.69 104 ALA A CA 1
ATOM 838 C C . ALA A 1 104 ? 10.180 5.986 -7.398 1.00 98.69 104 ALA A C 1
ATOM 840 O O . ALA A 1 104 ? 10.540 6.938 -8.090 1.00 98.69 104 ALA A O 1
ATOM 841 N N . LEU A 1 105 ? 8.964 5.880 -6.887 1.00 98.81 105 LEU A N 1
ATOM 842 C CA . LEU A 1 105 ? 7.852 6.785 -7.114 1.00 98.81 105 LEU A CA 1
ATOM 843 C C . LEU A 1 105 ? 7.457 7.418 -5.784 1.00 98.81 105 LEU A C 1
ATOM 845 O O . LEU A 1 105 ? 7.371 6.749 -4.753 1.00 98.81 105 LEU A O 1
ATOM 849 N N . ASP A 1 106 ? 7.220 8.720 -5.815 1.00 98.69 106 ASP A N 1
ATOM 850 C CA . ASP A 1 106 ? 6.664 9.462 -4.699 1.00 98.69 106 ASP A CA 1
ATOM 851 C C . ASP A 1 106 ? 5.153 9.603 -4.880 1.00 98.69 106 ASP A C 1
ATOM 853 O O . ASP A 1 106 ? 4.666 10.398 -5.690 1.00 98.69 106 ASP A O 1
ATOM 857 N N . VAL A 1 107 ? 4.437 8.809 -4.087 1.00 98.31 107 VAL A N 1
ATOM 858 C CA . VAL A 1 107 ? 2.977 8.797 -3.956 1.00 98.31 107 VAL A CA 1
ATOM 859 C C . VAL A 1 107 ? 2.569 9.398 -2.604 1.00 98.31 107 VAL A C 1
ATOM 861 O O . VAL A 1 107 ? 1.539 9.038 -2.036 1.00 98.31 107 VAL A O 1
ATOM 864 N N . SER A 1 108 ? 3.383 10.296 -2.035 1.00 98.38 108 SER A N 1
ATOM 865 C CA . SER A 1 108 ? 3.101 10.936 -0.747 1.00 98.38 108 SER A CA 1
ATOM 866 C C . SER A 1 108 ? 1.786 11.709 -0.776 1.00 98.38 108 SER A C 1
ATOM 868 O O . SER A 1 108 ? 1.487 12.459 -1.707 1.00 98.38 108 SER A O 1
ATOM 870 N N . GLN A 1 109 ? 1.007 11.576 0.294 1.00 96.75 109 GLN A N 1
ATOM 871 C CA . GLN A 1 109 ? -0.310 12.186 0.400 1.00 96.75 109 GLN A CA 1
ATOM 872 C C . GLN A 1 109 ? -0.610 12.562 1.853 1.00 96.75 109 GLN A C 1
ATOM 874 O O . GLN A 1 109 ? -0.135 11.929 2.791 1.00 96.75 109 GLN A O 1
ATOM 879 N N . MET A 1 110 ? -1.412 13.617 2.051 1.00 96.44 110 MET A N 1
ATOM 880 C CA . MET A 1 110 ? -1.886 14.052 3.377 1.00 96.44 110 MET A CA 1
ATOM 881 C C . MET A 1 110 ? -0.751 14.341 4.375 1.00 96.44 110 MET A C 1
ATOM 883 O O . MET A 1 110 ? -0.960 14.256 5.580 1.00 96.44 110 MET A O 1
ATOM 887 N N . GLY A 1 111 ? 0.436 14.708 3.881 1.00 97.44 111 GLY A N 1
ATOM 888 C CA . GLY A 1 111 ? 1.617 14.966 4.706 1.00 97.44 111 GLY A CA 1
ATOM 889 C C . GLY A 1 111 ? 2.312 13.710 5.242 1.00 97.44 111 GLY A C 1
ATOM 890 O O . GLY A 1 111 ? 3.191 13.840 6.091 1.00 97.44 111 GLY A O 1
ATOM 891 N N . VAL A 1 112 ? 1.935 12.522 4.762 1.00 98.56 112 VAL A N 1
ATOM 892 C CA . VAL A 1 112 ? 2.644 11.255 4.981 1.00 98.56 112 VAL A CA 1
ATOM 893 C C . VAL A 1 112 ? 3.589 11.019 3.810 1.00 98.56 112 VAL A C 1
ATOM 895 O O . VAL A 1 112 ? 3.170 11.155 2.658 1.00 98.56 112 VAL A O 1
ATOM 898 N N . VAL A 1 113 ? 4.843 10.653 4.092 1.00 98.69 113 VAL A N 1
ATOM 899 C CA . VAL A 1 113 ? 5.775 10.229 3.041 1.00 98.69 113 VAL A CA 1
ATOM 900 C C . VAL A 1 113 ? 5.410 8.817 2.627 1.00 98.69 113 VAL A C 1
ATOM 902 O O . VAL A 1 113 ? 5.372 7.934 3.481 1.00 98.69 113 VAL A O 1
ATOM 905 N N . ILE A 1 114 ? 5.138 8.603 1.344 1.00 98.81 114 ILE A N 1
ATOM 906 C CA . ILE A 1 114 ? 4.770 7.294 0.806 1.00 98.81 114 ILE A CA 1
ATOM 907 C C . ILE A 1 114 ? 5.592 7.049 -0.450 1.00 98.81 114 ILE A C 1
ATOM 909 O O . ILE A 1 114 ? 5.477 7.782 -1.433 1.00 98.81 114 ILE A O 1
ATOM 913 N N . ILE A 1 115 ? 6.429 6.019 -0.393 1.00 98.88 115 ILE A N 1
ATOM 914 C CA . ILE A 1 115 ? 7.288 5.617 -1.499 1.00 98.88 115 ILE A CA 1
ATOM 915 C C . ILE A 1 115 ? 6.779 4.303 -2.051 1.00 98.88 115 ILE A C 1
ATOM 917 O O . ILE A 1 115 ? 6.562 3.355 -1.301 1.00 98.88 115 ILE A O 1
ATOM 921 N N . GLU A 1 116 ? 6.645 4.247 -3.365 1.00 98.88 116 GLU A N 1
ATOM 922 C CA . GLU A 1 116 ? 6.411 3.023 -4.109 1.00 98.88 116 GLU A CA 1
ATOM 923 C C . GLU A 1 116 ? 7.653 2.714 -4.947 1.00 98.88 116 GLU A C 1
ATOM 925 O O . GLU A 1 116 ? 8.255 3.596 -5.553 1.00 98.88 116 GLU A O 1
ATOM 930 N N . VAL A 1 117 ? 8.075 1.458 -4.968 1.00 98.88 117 VAL A N 1
ATOM 931 C CA . VAL A 1 117 ? 9.174 0.978 -5.799 1.00 98.88 117 VAL A CA 1
ATOM 932 C C . VAL A 1 117 ? 8.605 -0.015 -6.786 1.00 98.88 117 VAL A C 1
ATOM 934 O O . VAL A 1 117 ? 8.067 -1.046 -6.394 1.00 98.88 117 VAL A O 1
ATOM 937 N N . VAL A 1 118 ? 8.767 0.292 -8.066 1.00 98.69 118 VAL A N 1
ATOM 938 C CA . VAL A 1 118 ? 8.353 -0.551 -9.181 1.00 98.69 118 VAL A CA 1
ATOM 939 C C . VAL A 1 118 ? 9.593 -1.149 -9.829 1.00 98.69 118 VAL A C 1
ATOM 941 O O . VAL A 1 118 ? 10.572 -0.445 -10.092 1.00 98.69 118 VAL A O 1
ATOM 944 N N . ILE A 1 119 ? 9.557 -2.453 -10.094 1.00 98.75 119 ILE A N 1
ATOM 945 C CA . ILE A 1 119 ? 10.616 -3.163 -10.805 1.00 98.75 119 ILE A CA 1
ATOM 946 C C . ILE A 1 119 ? 10.029 -3.816 -12.053 1.00 98.75 119 ILE A C 1
ATOM 948 O O . ILE A 1 119 ? 9.113 -4.630 -11.959 1.00 98.75 119 ILE A O 1
ATOM 952 N N . THR A 1 120 ? 10.575 -3.481 -13.222 1.00 98.50 120 THR A N 1
ATOM 953 C CA . THR A 1 120 ? 10.110 -3.992 -14.521 1.00 98.50 120 THR A CA 1
ATOM 954 C C . THR A 1 120 ? 11.181 -4.794 -15.250 1.00 98.50 120 THR A C 1
ATOM 956 O O . THR A 1 120 ? 12.378 -4.558 -15.082 1.00 98.50 120 THR A O 1
ATOM 959 N N . SER A 1 121 ? 10.767 -5.748 -16.083 1.00 97.88 121 SER A N 1
ATOM 960 C CA . SER A 1 121 ? 11.664 -6.574 -16.899 1.00 97.88 121 SER A CA 1
ATOM 961 C C . SER A 1 121 ? 11.017 -6.988 -18.225 1.00 97.88 121 SER A C 1
ATOM 963 O O . SER A 1 121 ? 9.808 -6.848 -18.421 1.00 97.88 121 SER A O 1
ATOM 965 N N . ASP A 1 122 ? 11.829 -7.442 -19.180 1.00 96.12 122 ASP A N 1
ATOM 966 C CA . ASP A 1 122 ? 11.362 -8.124 -20.401 1.00 96.12 122 ASP A CA 1
ATOM 967 C C . ASP A 1 122 ? 11.062 -9.614 -20.147 1.00 96.12 122 ASP A C 1
ATOM 969 O O . ASP A 1 122 ? 10.389 -10.259 -20.947 1.00 96.12 122 ASP A O 1
ATOM 973 N N . SER A 1 123 ? 11.550 -10.165 -19.032 1.00 93.81 123 SER A N 1
ATOM 974 C CA . SER A 1 123 ? 11.362 -11.559 -18.617 1.00 93.81 123 SER A CA 1
ATOM 975 C C . SER A 1 123 ? 10.564 -11.659 -17.322 1.00 93.81 123 SER A C 1
ATOM 977 O O . SER A 1 123 ? 10.480 -10.690 -16.574 1.00 93.81 123 SER A O 1
ATOM 979 N N . TYR A 1 124 ? 10.004 -12.836 -17.035 1.00 94.94 124 TYR A N 1
ATOM 980 C CA . TYR A 1 124 ? 9.291 -13.076 -15.782 1.00 94.94 124 TYR A CA 1
ATOM 981 C C . TYR A 1 124 ? 10.209 -12.895 -14.548 1.00 94.94 124 TYR A C 1
ATOM 983 O O . TYR A 1 124 ? 11.330 -13.411 -14.563 1.00 94.94 124 TYR A O 1
ATOM 991 N N . PRO A 1 125 ? 9.733 -12.248 -13.465 1.00 95.94 125 PRO A N 1
ATOM 992 C CA . PRO A 1 125 ? 8.498 -11.467 -13.411 1.00 95.94 125 PRO A CA 1
ATOM 993 C C . PRO A 1 125 ? 8.672 -10.123 -14.141 1.00 95.94 125 PRO A C 1
ATOM 995 O O . PRO A 1 125 ? 9.614 -9.371 -13.879 1.00 95.94 125 PRO A O 1
ATOM 998 N N . CYS A 1 126 ? 7.756 -9.809 -15.062 1.00 97.06 126 CYS A N 1
ATOM 999 C CA . CYS A 1 126 ? 7.838 -8.606 -15.894 1.00 97.06 126 CYS A CA 1
ATOM 1000 C C . CYS A 1 126 ? 7.537 -7.319 -15.117 1.00 97.06 126 CYS A C 1
ATOM 1002 O O . CYS A 1 126 ? 7.973 -6.248 -15.537 1.00 97.06 126 CYS A O 1
ATOM 1004 N N . PHE A 1 127 ? 6.800 -7.419 -14.012 1.00 98.00 127 PHE A N 1
ATOM 1005 C CA . PHE A 1 127 ? 6.444 -6.313 -13.134 1.00 98.00 127 PHE A CA 1
ATOM 1006 C C . PHE A 1 127 ? 6.289 -6.826 -11.704 1.00 98.00 127 PHE A C 1
ATOM 1008 O O . PHE A 1 127 ? 5.608 -7.826 -11.484 1.00 98.00 127 PHE A O 1
ATOM 1015 N N . VAL A 1 128 ? 6.888 -6.123 -10.747 1.00 98.00 128 VAL A N 1
ATOM 1016 C CA . VAL A 1 128 ? 6.573 -6.223 -9.318 1.00 98.00 128 VAL A CA 1
ATOM 1017 C C . VAL A 1 128 ? 6.606 -4.830 -8.699 1.00 98.00 128 VAL A C 1
ATOM 1019 O O . VAL A 1 128 ? 7.306 -3.940 -9.192 1.00 98.00 128 VAL A O 1
ATOM 1022 N N . SER A 1 129 ? 5.889 -4.646 -7.598 1.00 98.19 129 SER A N 1
ATOM 1023 C CA . SER A 1 129 ? 5.873 -3.395 -6.843 1.00 98.19 129 SER A CA 1
ATOM 1024 C C . SER A 1 129 ? 5.952 -3.655 -5.342 1.00 98.19 129 SER A C 1
ATOM 1026 O O . SER A 1 129 ? 5.609 -4.736 -4.873 1.00 98.19 129 SER A O 1
ATOM 1028 N N . GLY A 1 130 ? 6.377 -2.650 -4.589 1.00 98.44 130 GLY A N 1
ATOM 1029 C CA . GLY A 1 130 ? 6.295 -2.612 -3.132 1.00 98.44 130 GLY A CA 1
ATOM 1030 C C . GLY A 1 130 ? 6.161 -1.171 -2.668 1.00 98.44 130 GLY A C 1
ATOM 1031 O O . GLY A 1 130 ? 6.647 -0.267 -3.346 1.00 98.44 130 GLY A O 1
ATOM 1032 N N . ALA A 1 131 ? 5.497 -0.935 -1.543 1.00 98.56 131 ALA A N 1
ATOM 1033 C CA . ALA A 1 131 ? 5.261 0.409 -1.043 1.00 98.56 131 ALA A CA 1
ATOM 1034 C C . ALA A 1 131 ? 5.463 0.489 0.467 1.00 98.56 131 ALA A C 1
ATOM 1036 O O . ALA A 1 131 ? 5.381 -0.486 1.204 1.00 98.56 131 ALA A O 1
ATOM 1037 N N . SER A 1 132 ? 5.786 1.683 0.941 1.00 98.62 132 SER A N 1
ATOM 1038 C CA . SER A 1 132 ? 5.803 1.943 2.368 1.00 98.62 132 SER A CA 1
ATOM 1039 C C . SER A 1 132 ? 5.568 3.410 2.648 1.00 98.62 132 SER A C 1
ATOM 1041 O O . SER A 1 132 ? 6.049 4.301 1.948 1.00 98.62 132 SER A O 1
ATOM 1043 N N . SER A 1 133 ? 4.904 3.636 3.768 1.00 98.44 133 SER A N 1
ATOM 1044 C CA . SER A 1 133 ? 4.649 4.933 4.365 1.00 98.44 133 SER A CA 1
ATOM 1045 C C . SER A 1 133 ? 5.520 5.173 5.598 1.00 98.44 133 SER A C 1
ATOM 1047 O O . SER A 1 133 ? 5.892 4.241 6.317 1.00 98.44 133 SER A O 1
ATOM 1049 N N . SER A 1 134 ? 5.854 6.438 5.854 1.00 98.06 134 SER A N 1
ATOM 1050 C CA . SER A 1 134 ? 6.527 6.882 7.075 1.00 98.06 134 SER A CA 1
ATOM 1051 C C . SER A 1 134 ? 6.146 8.326 7.419 1.00 98.06 134 SER A C 1
ATOM 1053 O O . SER A 1 134 ? 5.903 9.165 6.548 1.00 98.06 134 SER A O 1
ATOM 1055 N N . LEU A 1 135 ? 6.107 8.612 8.721 1.00 97.69 135 LEU A N 1
ATOM 1056 C CA . LEU A 1 135 ? 6.104 9.973 9.267 1.00 97.69 135 LEU A CA 1
ATOM 1057 C C . LEU A 1 135 ? 7.468 10.376 9.842 1.00 97.69 135 LEU A C 1
ATOM 1059 O O . LEU A 1 135 ? 7.632 11.515 10.266 1.00 97.69 135 LEU A O 1
ATOM 1063 N N . GLU A 1 136 ? 8.431 9.455 9.886 1.00 95.62 136 GLU A N 1
ATOM 1064 C CA . GLU A 1 136 ? 9.756 9.701 10.453 1.00 95.62 136 GLU A CA 1
ATOM 1065 C C . GLU A 1 136 ? 10.724 10.213 9.388 1.00 95.62 136 GLU A C 1
ATOM 1067 O O . GLU A 1 136 ? 11.398 11.220 9.598 1.00 95.62 136 GLU A O 1
ATOM 1072 N N . SER A 1 137 ? 10.816 9.526 8.244 1.00 96.06 137 SER A N 1
ATOM 1073 C CA . SER A 1 137 ? 11.745 9.916 7.183 1.00 96.06 137 SER A CA 1
ATOM 1074 C C . SER A 1 137 ? 11.430 9.288 5.828 1.00 96.06 137 SER A C 1
ATOM 1076 O O . SER A 1 137 ? 10.870 8.195 5.727 1.00 96.06 137 SER A O 1
ATOM 1078 N N . PHE A 1 138 ? 11.894 9.967 4.779 1.00 97.81 138 PHE A N 1
ATOM 1079 C CA . PHE A 1 138 ? 11.995 9.411 3.435 1.00 97.81 138 PHE A CA 1
ATOM 1080 C C . PHE A 1 138 ? 12.794 8.102 3.397 1.00 97.81 138 PHE A C 1
ATOM 1082 O O . PHE A 1 138 ? 12.343 7.136 2.786 1.00 97.81 138 PHE A O 1
ATOM 1089 N N . ASP A 1 139 ? 13.941 8.049 4.078 1.00 97.88 139 ASP A N 1
ATOM 1090 C CA . ASP A 1 139 ? 14.823 6.880 4.083 1.00 97.88 139 ASP A CA 1
ATOM 1091 C C . ASP A 1 139 ? 14.110 5.625 4.597 1.00 97.88 139 ASP A C 1
ATOM 1093 O O . ASP A 1 139 ? 14.228 4.563 3.989 1.00 97.88 139 ASP A O 1
ATOM 1097 N N . GLU A 1 140 ? 13.338 5.734 5.682 1.00 97.94 140 GLU A N 1
ATOM 1098 C CA . GLU A 1 140 ? 12.593 4.600 6.234 1.00 97.94 140 GLU A CA 1
ATOM 1099 C C . GLU A 1 140 ? 11.561 4.056 5.233 1.00 97.94 140 GLU A C 1
ATOM 1101 O O . GLU A 1 140 ? 11.521 2.846 4.988 1.00 97.94 140 GLU A O 1
ATOM 1106 N N . ALA A 1 141 ? 10.758 4.944 4.634 1.00 98.50 141 ALA A N 1
ATOM 1107 C CA . ALA A 1 141 ? 9.763 4.575 3.630 1.00 98.50 141 ALA A CA 1
ATOM 1108 C C . ALA A 1 141 ? 10.431 3.949 2.394 1.00 98.50 141 ALA A C 1
ATOM 1110 O O . ALA A 1 141 ? 10.052 2.865 1.956 1.00 98.50 141 ALA A O 1
ATOM 1111 N N . ALA A 1 142 ? 11.490 4.572 1.874 1.00 98.69 142 ALA A N 1
ATOM 1112 C CA . ALA A 1 142 ? 12.214 4.065 0.715 1.00 98.69 142 ALA A CA 1
ATOM 1113 C C . ALA A 1 142 ? 12.844 2.688 0.987 1.00 98.69 142 ALA A C 1
ATOM 1115 O O . ALA A 1 142 ? 12.737 1.788 0.156 1.00 98.69 142 ALA A O 1
ATOM 1116 N N . ILE A 1 143 ? 13.462 2.479 2.156 1.00 98.69 143 ILE A N 1
ATOM 1117 C CA . ILE A 1 143 ? 14.072 1.191 2.520 1.00 98.69 143 ILE A CA 1
ATOM 1118 C C . ILE A 1 143 ? 13.038 0.069 2.508 1.00 98.69 143 ILE A C 1
ATOM 1120 O O . ILE A 1 143 ? 13.299 -0.983 1.915 1.00 98.69 143 ILE A O 1
ATOM 1124 N N . LYS A 1 144 ? 11.889 0.290 3.153 1.00 98.69 144 LYS A N 1
ATOM 1125 C CA . LYS A 1 144 ? 10.812 -0.698 3.262 1.00 98.69 144 LYS A CA 1
ATOM 1126 C C . LYS A 1 144 ? 10.145 -0.973 1.917 1.00 98.69 144 LYS A C 1
ATOM 1128 O O . LYS A 1 144 ? 9.979 -2.138 1.575 1.00 98.69 144 LYS A O 1
ATOM 1133 N N . ALA A 1 145 ? 9.880 0.061 1.116 1.00 98.81 145 ALA A N 1
ATOM 1134 C CA . ALA A 1 145 ? 9.335 -0.101 -0.232 1.00 98.81 145 ALA A CA 1
ATOM 1135 C C . ALA A 1 145 ? 10.274 -0.930 -1.129 1.00 98.81 145 ALA A C 1
ATOM 1137 O O . ALA A 1 145 ? 9.844 -1.874 -1.789 1.00 98.81 145 ALA A O 1
ATOM 1138 N N . PHE A 1 146 ? 11.587 -0.658 -1.080 1.00 98.75 146 PHE A N 1
ATOM 1139 C CA . PHE A 1 146 ? 12.589 -1.476 -1.770 1.00 98.75 146 PHE A CA 1
ATOM 1140 C C . PHE A 1 146 ? 12.616 -2.919 -1.248 1.00 98.75 146 PHE A C 1
ATOM 1142 O O . PHE A 1 146 ? 12.754 -3.849 -2.033 1.00 98.75 146 PHE A O 1
ATOM 1149 N N . GLN A 1 147 ? 12.544 -3.130 0.072 1.00 98.62 147 GLN A N 1
ATOM 1150 C CA . GLN A 1 147 ? 12.513 -4.477 0.657 1.00 98.62 147 GLN A CA 1
ATOM 1151 C C . GLN A 1 147 ? 11.294 -5.272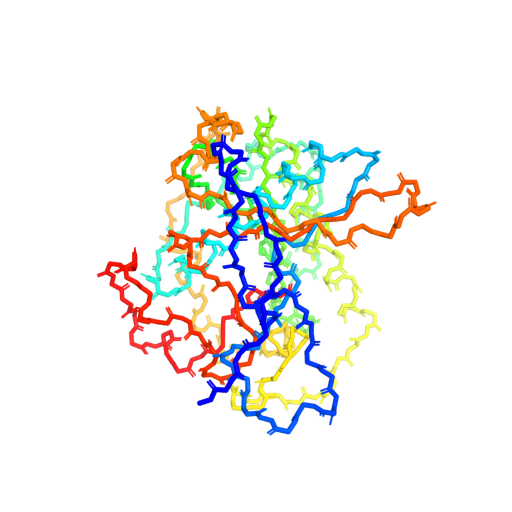 0.190 1.00 98.62 147 GLN A C 1
ATOM 1153 O O . GLN A 1 147 ? 11.443 -6.444 -0.147 1.00 98.62 147 GLN A O 1
ATOM 1158 N N . GLU A 1 148 ? 10.121 -4.645 0.137 1.00 98.50 148 GLU A N 1
ATOM 1159 C CA . GLU A 1 148 ? 8.907 -5.297 -0.342 1.00 98.50 148 GLU A CA 1
ATOM 1160 C C . GLU A 1 148 ? 9.016 -5.650 -1.831 1.00 98.50 148 GLU A C 1
ATOM 1162 O O . GLU A 1 148 ? 8.882 -6.824 -2.178 1.00 98.50 148 GLU A O 1
ATOM 1167 N N . ALA A 1 149 ? 9.373 -4.690 -2.694 1.00 98.69 149 ALA A N 1
ATOM 1168 C CA . ALA A 1 149 ? 9.495 -4.922 -4.136 1.00 98.69 149 ALA A CA 1
ATOM 1169 C C . ALA A 1 149 ? 10.539 -6.003 -4.470 1.00 98.69 149 ALA A C 1
ATOM 1171 O O . ALA A 1 149 ? 10.298 -6.895 -5.284 1.00 98.69 149 ALA A O 1
ATOM 1172 N N . GLU A 1 150 ? 11.701 -5.971 -3.811 1.00 98.50 150 GLU A N 1
ATOM 1173 C CA . GLU A 1 150 ? 12.738 -6.986 -4.007 1.00 98.50 150 GLU A CA 1
ATOM 1174 C C . GLU A 1 150 ? 12.333 -8.356 -3.465 1.00 98.50 150 GLU A C 1
ATOM 1176 O O . GLU A 1 150 ? 12.682 -9.368 -4.068 1.00 98.50 150 GLU A O 1
ATOM 1181 N N . SER A 1 151 ? 11.592 -8.414 -2.355 1.00 97.56 151 SER A N 1
ATOM 1182 C CA . SER A 1 151 ? 11.069 -9.674 -1.822 1.00 97.56 151 SER A CA 1
ATOM 1183 C C . SER A 1 151 ? 10.142 -10.348 -2.837 1.00 97.56 151 SER A C 1
ATOM 1185 O O . SER A 1 151 ? 10.283 -11.546 -3.084 1.00 97.56 151 SER A O 1
ATOM 1187 N N . ARG A 1 152 ? 9.250 -9.579 -3.481 1.00 96.19 152 ARG A N 1
ATOM 1188 C CA . ARG A 1 152 ? 8.381 -10.069 -4.566 1.00 96.19 152 ARG A CA 1
ATOM 1189 C C . ARG A 1 152 ? 9.180 -10.515 -5.786 1.00 96.19 152 ARG A C 1
ATOM 1191 O O . ARG A 1 152 ? 8.972 -11.617 -6.286 1.00 96.19 152 ARG A O 1
ATOM 1198 N N . LEU A 1 153 ? 10.164 -9.718 -6.209 1.00 97.56 153 LEU A N 1
ATOM 1199 C CA . LEU A 1 153 ? 11.057 -10.084 -7.310 1.00 97.56 153 LEU A CA 1
ATOM 1200 C C . LEU A 1 153 ? 11.777 -11.411 -7.040 1.00 97.56 153 LEU A C 1
ATOM 1202 O O . LEU A 1 153 ? 11.759 -12.307 -7.878 1.00 97.56 153 LEU A O 1
ATOM 1206 N N . ILE A 1 154 ? 12.409 -11.544 -5.871 1.00 97.50 154 ILE A N 1
ATOM 1207 C CA . ILE A 1 154 ? 13.156 -12.746 -5.484 1.00 97.50 154 ILE A CA 1
ATOM 1208 C C . ILE A 1 154 ? 12.219 -13.950 -5.401 1.00 97.50 154 ILE A C 1
ATOM 1210 O O . ILE A 1 154 ? 12.589 -15.032 -5.853 1.00 97.50 154 ILE A O 1
ATOM 1214 N N . TYR A 1 155 ? 11.015 -13.779 -4.850 1.00 94.88 155 TYR A N 1
ATOM 1215 C CA . TYR A 1 155 ? 10.009 -14.834 -4.845 1.00 94.88 155 TYR A CA 1
ATOM 1216 C C . TYR A 1 155 ? 9.666 -15.273 -6.274 1.00 94.88 155 TYR A C 1
ATOM 1218 O O . TYR A 1 155 ? 9.795 -16.454 -6.578 1.00 94.88 155 TYR A O 1
ATOM 1226 N N . GLY A 1 156 ? 9.351 -14.340 -7.179 1.00 94.44 156 GLY A N 1
ATOM 1227 C CA . GLY A 1 156 ? 9.057 -14.653 -8.580 1.00 94.44 156 GLY A CA 1
ATOM 1228 C C . GLY A 1 156 ? 10.224 -15.324 -9.316 1.00 94.44 156 GLY A C 1
ATOM 1229 O O . GLY A 1 156 ? 10.022 -16.283 -10.052 1.00 94.44 156 GLY A O 1
ATOM 1230 N N . LEU A 1 157 ? 11.465 -14.893 -9.085 1.00 95.31 157 LEU A N 1
ATOM 1231 C CA . LEU A 1 157 ? 12.643 -15.533 -9.686 1.00 95.31 157 LEU A CA 1
ATOM 1232 C C . LEU A 1 157 ? 12.846 -16.985 -9.218 1.00 95.31 157 LEU A C 1
ATOM 1234 O O . LEU A 1 157 ? 13.426 -17.780 -9.956 1.00 95.31 157 LEU A O 1
ATOM 1238 N N . ASN A 1 158 ? 12.389 -17.326 -8.010 1.00 94.50 158 ASN A N 1
ATOM 1239 C CA . ASN A 1 158 ? 12.482 -18.681 -7.464 1.00 94.50 158 ASN A CA 1
ATOM 1240 C C . ASN A 1 158 ? 11.252 -19.543 -7.794 1.00 94.50 158 ASN A C 1
ATOM 1242 O O . ASN A 1 158 ? 11.393 -20.745 -7.998 1.00 94.50 158 ASN A O 1
ATOM 1246 N N . GLU A 1 159 ? 10.067 -18.938 -7.863 1.00 87.75 159 GLU A N 1
ATOM 1247 C CA . GLU A 1 159 ? 8.775 -19.600 -8.048 1.00 87.75 159 GLU A CA 1
ATOM 1248 C C . GLU A 1 159 ? 8.076 -19.037 -9.291 1.00 87.75 159 GLU A C 1
ATOM 1250 O O . GLU A 1 159 ? 7.224 -18.142 -9.231 1.00 87.75 159 GLU A O 1
ATOM 1255 N N . GLN A 1 160 ? 8.454 -19.562 -10.459 1.00 81.75 160 GLN A N 1
ATOM 1256 C CA . GLN A 1 160 ? 7.827 -19.150 -11.707 1.00 81.75 160 GLN A CA 1
ATOM 1257 C C . GLN A 1 160 ? 6.403 -19.701 -11.804 1.00 81.75 160 GLN A C 1
ATOM 1259 O O . GLN A 1 160 ? 6.186 -20.907 -11.940 1.00 81.75 160 GLN A O 1
ATOM 1264 N N . SER A 1 161 ? 5.422 -18.798 -11.795 1.00 78.75 161 SER A N 1
ATOM 1265 C CA . SER A 1 161 ? 4.052 -19.158 -12.131 1.00 78.75 161 SER A CA 1
ATOM 1266 C C . SER A 1 161 ? 3.963 -19.497 -13.617 1.00 78.75 161 SER A C 1
ATOM 1268 O O . SER A 1 161 ? 4.405 -18.737 -14.475 1.00 78.75 161 SER A O 1
ATOM 1270 N N . THR A 1 162 ? 3.354 -20.640 -13.922 1.00 76.25 162 THR A N 1
ATOM 1271 C CA . THR A 1 162 ? 2.980 -21.038 -15.291 1.00 76.25 162 THR A CA 1
ATOM 1272 C C . THR A 1 162 ? 1.512 -20.740 -15.594 1.00 76.25 162 THR A C 1
ATOM 1274 O O . THR A 1 162 ? 1.021 -21.058 -16.675 1.00 76.25 162 THR A O 1
ATOM 1277 N N . ARG A 1 163 ? 0.790 -20.153 -14.631 1.00 81.12 163 ARG A N 1
ATOM 1278 C CA . ARG A 1 163 ? -0.628 -19.832 -14.763 1.00 81.12 163 ARG A CA 1
ATOM 1279 C C . ARG A 1 163 ? -0.785 -18.556 -15.582 1.00 81.12 163 ARG A C 1
ATOM 1281 O O . ARG A 1 163 ? -0.399 -17.488 -15.120 1.00 81.12 163 ARG A O 1
ATOM 1288 N N . GLU A 1 164 ? -1.408 -18.679 -16.747 1.00 90.38 164 GLU A N 1
ATOM 1289 C CA . GLU A 1 164 ? -1.901 -17.529 -17.502 1.00 90.38 164 GLU A CA 1
ATOM 1290 C C . GLU A 1 164 ? -3.189 -17.003 -16.858 1.00 90.38 164 GLU A C 1
ATOM 1292 O O . GLU A 1 164 ? -4.141 -17.751 -16.612 1.00 90.38 164 GLU A O 1
ATOM 1297 N N . LEU A 1 165 ? -3.205 -15.707 -16.566 1.00 94.62 165 LEU A N 1
ATOM 1298 C CA . LEU A 1 165 ? -4.331 -14.989 -15.987 1.00 94.62 165 LEU A CA 1
ATOM 1299 C C . LEU A 1 165 ? -4.876 -13.965 -16.979 1.00 94.62 165 LEU A C 1
ATOM 1301 O O . LEU A 1 165 ? -4.133 -13.177 -17.569 1.00 94.62 165 LEU A O 1
ATOM 1305 N N . THR A 1 166 ? -6.198 -13.943 -17.106 1.00 96.00 166 THR A N 1
ATOM 1306 C CA . THR A 1 166 ? -6.932 -12.800 -17.661 1.00 96.00 166 THR A CA 1
ATOM 1307 C C . THR A 1 166 ? -7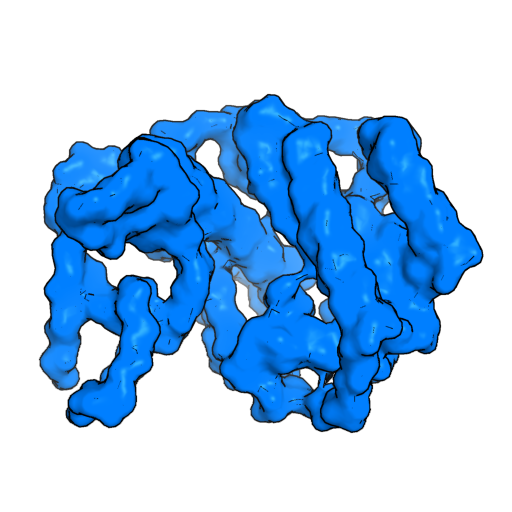.520 -11.983 -16.509 1.00 96.00 166 THR A C 1
ATOM 1309 O O . THR A 1 166 ? -7.652 -12.522 -15.403 1.00 96.00 166 THR A O 1
ATOM 1312 N N . PRO A 1 167 ? -7.888 -10.709 -16.734 1.00 96.25 167 PRO A N 1
ATOM 1313 C CA . PRO A 1 167 ? -8.454 -9.843 -15.705 1.00 96.25 167 PRO A CA 1
ATOM 1314 C C . PRO A 1 167 ? -9.587 -10.500 -14.913 1.00 96.25 167 PRO A C 1
ATOM 1316 O O . PRO A 1 167 ? -9.580 -10.445 -13.690 1.00 96.25 167 PRO A O 1
ATOM 1319 N N . GLU A 1 168 ? -10.506 -11.199 -15.581 1.00 96.06 168 GLU A N 1
ATOM 1320 C CA . GLU A 1 168 ? -11.691 -11.826 -14.980 1.00 96.06 168 GLU A CA 1
ATOM 1321 C C . GLU A 1 168 ? -11.364 -12.988 -14.031 1.00 96.06 168 GLU A C 1
ATOM 1323 O O . GLU A 1 168 ? -12.189 -13.341 -13.189 1.00 96.06 168 GLU A O 1
ATOM 1328 N N . HIS A 1 169 ? -10.173 -13.580 -14.156 1.00 95.06 169 HIS A N 1
ATOM 1329 C CA . HIS A 1 169 ? -9.701 -14.680 -13.309 1.00 95.06 169 HIS A CA 1
ATOM 1330 C C . HIS A 1 169 ? -8.968 -14.206 -12.048 1.00 95.06 169 HIS A C 1
ATOM 1332 O O . HIS A 1 169 ? -8.495 -15.035 -11.263 1.00 95.06 169 HIS A O 1
ATOM 1338 N N . VAL A 1 170 ? -8.836 -12.892 -11.856 1.00 95.94 170 VAL A N 1
ATOM 1339 C CA . VAL A 1 170 ? -8.234 -12.320 -10.655 1.00 95.94 170 VAL A CA 1
ATOM 1340 C C . VAL A 1 170 ? -9.244 -12.360 -9.514 1.00 95.94 170 VAL A C 1
ATOM 1342 O O . VAL A 1 170 ? -10.297 -11.725 -9.583 1.00 95.94 170 VAL A O 1
ATOM 1345 N N . HIS A 1 171 ? -8.921 -13.099 -8.450 1.00 93.56 171 HIS A N 1
ATOM 1346 C CA . HIS A 1 171 ? -9.794 -13.269 -7.281 1.00 93.56 171 HIS A CA 1
ATOM 1347 C C . HIS A 1 171 ? -9.079 -13.048 -5.943 1.00 93.56 171 HIS A C 1
ATOM 1349 O O . HIS A 1 171 ? -9.729 -12.980 -4.904 1.00 93.56 171 HIS A O 1
ATOM 1355 N N . SER A 1 172 ? -7.751 -12.950 -5.945 1.00 92.88 172 SER A N 1
ATOM 1356 C CA . SER A 1 172 ? -6.936 -12.846 -4.736 1.00 92.88 172 SER A CA 1
ATOM 1357 C C . SER A 1 172 ? -5.788 -11.857 -4.904 1.00 92.88 172 SER A C 1
ATOM 1359 O O . SER A 1 172 ? -5.415 -11.519 -6.024 1.00 92.88 172 SER A O 1
ATOM 1361 N N . VAL A 1 173 ? -5.180 -11.452 -3.787 1.00 93.00 173 VAL A N 1
ATOM 1362 C CA . VAL A 1 173 ? -3.968 -10.614 -3.757 1.00 93.00 173 VAL A CA 1
ATOM 1363 C C . VAL A 1 173 ? -2.890 -11.159 -4.702 1.00 93.00 173 VAL A C 1
ATOM 1365 O O . VAL A 1 173 ? -2.370 -10.436 -5.542 1.00 93.00 173 VAL A O 1
ATOM 1368 N N . LEU A 1 174 ? -2.610 -12.463 -4.634 1.00 92.62 174 LEU A N 1
ATOM 1369 C CA . LEU A 1 174 ? -1.574 -13.089 -5.459 1.00 92.62 174 LEU A CA 1
ATOM 1370 C C . LEU A 1 174 ? -1.940 -13.131 -6.949 1.00 92.62 174 LEU A C 1
ATOM 1372 O O . LEU A 1 174 ? -1.046 -13.103 -7.790 1.00 92.62 174 LEU A O 1
ATOM 1376 N N . ASP A 1 175 ? -3.232 -13.175 -7.295 1.00 95.25 175 ASP A N 1
ATOM 1377 C CA . ASP A 1 175 ? -3.646 -13.100 -8.699 1.00 95.25 175 ASP A CA 1
ATOM 1378 C C . ASP A 1 175 ? -3.421 -11.695 -9.281 1.00 95.25 175 ASP A C 1
ATOM 1380 O O . ASP A 1 175 ? -3.077 -11.585 -10.456 1.00 95.25 175 ASP A O 1
ATOM 1384 N N . HIS A 1 176 ? -3.581 -10.630 -8.478 1.00 95.88 176 HIS A N 1
ATOM 1385 C CA . HIS A 1 176 ? -3.244 -9.266 -8.907 1.00 95.88 176 HIS A CA 1
ATOM 1386 C C . HIS A 1 176 ? -1.754 -9.168 -9.263 1.00 95.88 176 HIS A C 1
ATOM 1388 O O . HIS A 1 176 ? -1.422 -8.714 -10.354 1.00 95.88 176 HIS A O 1
ATOM 1394 N N . GLU A 1 177 ? -0.867 -9.662 -8.391 1.00 94.00 177 GLU A N 1
ATOM 1395 C CA . GLU A 1 177 ? 0.581 -9.699 -8.649 1.00 94.00 177 GLU A CA 1
ATOM 1396 C C . GLU A 1 177 ? 0.897 -10.513 -9.917 1.00 94.00 177 GLU A C 1
ATOM 1398 O O . GLU A 1 177 ? 1.581 -10.044 -10.831 1.00 94.00 177 GLU A O 1
ATOM 1403 N N . ALA A 1 178 ? 0.340 -11.723 -10.015 1.00 95.19 178 ALA A N 1
ATOM 1404 C CA . ALA A 1 178 ? 0.597 -12.632 -11.125 1.00 95.19 178 ALA A CA 1
ATOM 1405 C C . ALA A 1 178 ? 0.108 -12.089 -12.483 1.00 95.19 178 ALA A C 1
ATOM 1407 O O . ALA A 1 178 ? 0.774 -12.323 -13.496 1.00 95.19 178 ALA A O 1
ATOM 1408 N N . LEU A 1 179 ? -0.999 -11.332 -12.521 1.00 96.56 179 LEU A N 1
ATOM 1409 C CA . LEU A 1 179 ? -1.547 -10.748 -13.753 1.00 96.56 179 LEU A CA 1
ATOM 1410 C C . LEU A 1 179 ? -0.537 -9.836 -14.466 1.00 96.56 179 LEU A C 1
ATOM 1412 O O . LEU A 1 179 ? -0.454 -9.863 -15.697 1.00 96.56 179 LEU A O 1
ATOM 1416 N N . TYR A 1 180 ? 0.229 -9.050 -13.706 1.00 96.75 180 TYR A N 1
ATOM 1417 C CA . TYR A 1 180 ? 1.210 -8.102 -14.244 1.00 96.75 180 TYR A CA 1
ATOM 1418 C C . TYR A 1 180 ? 2.631 -8.682 -14.301 1.00 96.75 180 TYR A C 1
ATOM 1420 O O . TYR A 1 180 ? 3.435 -8.261 -15.140 1.00 96.75 180 TYR A O 1
ATOM 1428 N N . ALA A 1 181 ? 2.937 -9.687 -13.474 1.00 96.38 181 ALA A N 1
ATOM 1429 C CA . ALA A 1 181 ? 4.218 -10.389 -13.492 1.00 96.38 181 ALA A CA 1
ATOM 1430 C C . ALA A 1 181 ? 4.379 -11.339 -14.693 1.00 96.38 181 ALA A C 1
ATOM 1432 O O . ALA A 1 181 ? 5.496 -11.516 -15.179 1.00 96.38 181 ALA A O 1
ATOM 1433 N N . GLN A 1 182 ? 3.293 -11.952 -15.179 1.00 95.06 182 GLN A N 1
ATOM 1434 C CA . GLN A 1 182 ? 3.344 -13.019 -16.192 1.00 95.06 182 GLN A CA 1
ATOM 1435 C C . GLN A 1 182 ? 3.946 -12.592 -17.543 1.00 95.06 182 GLN A C 1
ATOM 1437 O O . GLN A 1 182 ? 4.658 -13.368 -18.176 1.00 95.06 182 GLN A O 1
ATOM 1442 N N . SER A 1 183 ? 3.634 -11.382 -18.013 1.00 95.06 183 SER A N 1
ATOM 1443 C CA . SER A 1 183 ? 4.089 -10.833 -19.293 1.00 95.06 183 SER A CA 1
ATOM 1444 C C . SER A 1 183 ? 3.770 -9.339 -19.365 1.00 95.06 183 SER A C 1
ATOM 1446 O O . SER A 1 183 ? 3.081 -8.796 -18.503 1.00 95.06 183 SER A O 1
ATOM 1448 N N . ARG A 1 184 ? 4.206 -8.678 -20.440 1.00 95.88 184 ARG A N 1
ATOM 1449 C CA . ARG A 1 184 ? 3.898 -7.264 -20.697 1.00 95.88 184 ARG A CA 1
ATOM 1450 C C . ARG A 1 184 ? 2.506 -6.996 -21.269 1.00 95.88 184 ARG A C 1
ATOM 1452 O O . ARG A 1 184 ? 2.197 -5.849 -21.568 1.00 95.88 184 ARG A O 1
ATOM 1459 N N . LEU A 1 185 ? 1.673 -8.027 -21.427 1.00 95.44 185 LEU A N 1
ATOM 1460 C CA . LEU A 1 185 ? 0.376 -7.934 -22.106 1.00 95.44 185 LEU A CA 1
ATOM 1461 C C . LEU A 1 185 ? -0.523 -6.811 -21.561 1.00 95.44 185 LEU A C 1
ATOM 1463 O O . LEU A 1 185 ? -1.211 -6.169 -22.340 1.00 95.44 185 LEU A O 1
ATOM 1467 N N . TYR A 1 186 ? -0.483 -6.554 -20.250 1.00 96.06 186 TYR A N 1
ATOM 1468 C CA . TYR A 1 186 ? -1.308 -5.536 -19.586 1.00 96.06 186 TYR A CA 1
ATOM 1469 C C . TYR A 1 186 ? -0.506 -4.321 -19.093 1.00 96.06 186 TYR A C 1
ATOM 1471 O O . TYR A 1 186 ? -0.987 -3.558 -18.259 1.00 96.06 186 TYR A O 1
ATOM 1479 N N . HIS A 1 187 ? 0.736 -4.136 -19.554 1.00 96.31 187 HIS A N 1
ATOM 1480 C CA . HIS A 1 187 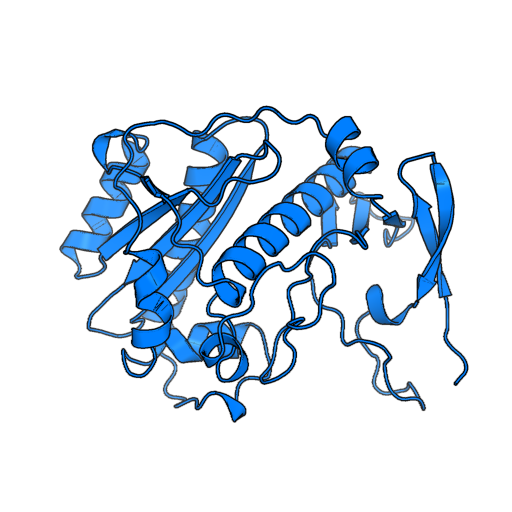? 1.587 -3.038 -19.074 1.00 96.31 187 HIS A CA 1
ATOM 1481 C C . HIS A 1 187 ? 1.179 -1.671 -19.627 1.00 96.31 187 HIS A C 1
ATOM 1483 O O . HIS A 1 187 ? 1.519 -0.669 -19.007 1.00 96.31 187 HIS A O 1
ATOM 1489 N N . GLU A 1 188 ? 0.383 -1.618 -20.700 1.00 95.69 188 GLU A N 1
ATOM 1490 C CA . GLU A 1 188 ? -0.217 -0.367 -21.197 1.00 95.69 188 GLU A CA 1
ATOM 1491 C C . GLU A 1 188 ? -1.026 0.357 -20.099 1.00 95.69 188 GLU A C 1
ATOM 1493 O O . GLU A 1 188 ? -0.984 1.576 -19.980 1.00 95.69 188 GLU A O 1
ATOM 1498 N N . TYR A 1 189 ? -1.670 -0.392 -19.193 1.00 96.56 189 TYR A N 1
ATOM 1499 C CA . TYR A 1 189 ? -2.433 0.172 -18.071 1.00 96.56 189 TYR A CA 1
ATOM 1500 C C . TYR A 1 189 ? -1.552 0.732 -16.943 1.00 96.56 189 TYR A C 1
ATOM 1502 O O . TYR A 1 189 ? -2.082 1.355 -16.015 1.00 96.56 189 TYR A O 1
ATOM 1510 N N . LEU A 1 190 ? -0.238 0.491 -16.997 1.00 97.19 190 LEU A N 1
ATOM 1511 C CA . LEU A 1 190 ? 0.763 0.902 -16.009 1.00 97.19 190 LEU A CA 1
ATOM 1512 C C . LEU A 1 190 ? 1.617 2.079 -16.489 1.00 97.19 190 LEU A C 1
ATOM 1514 O O . LEU A 1 190 ? 2.376 2.624 -15.693 1.00 97.19 190 LEU A O 1
ATOM 1518 N N . GLU A 1 191 ? 1.504 2.482 -17.760 1.00 96.44 191 GLU A N 1
ATOM 1519 C CA . GLU A 1 191 ? 2.350 3.524 -18.361 1.00 96.44 191 GLU A CA 1
ATOM 1520 C C . GLU A 1 191 ? 2.306 4.834 -17.571 1.00 96.44 191 GLU A C 1
ATOM 1522 O O . GLU A 1 191 ? 3.351 5.440 -17.336 1.00 96.44 191 GLU A O 1
ATOM 1527 N N . PHE A 1 192 ? 1.132 5.191 -17.039 1.00 97.38 192 PHE A N 1
ATOM 1528 C CA . PHE A 1 192 ? 0.929 6.393 -16.228 1.00 97.38 192 PHE A CA 1
ATOM 1529 C C . PHE A 1 192 ? 1.878 6.495 -15.017 1.00 97.38 192 PHE A C 1
ATOM 1531 O O . PHE A 1 192 ? 2.198 7.608 -14.598 1.00 97.38 192 PHE A O 1
ATOM 1538 N N . LEU A 1 193 ? 2.370 5.370 -14.472 1.00 98.06 193 LEU A N 1
ATOM 1539 C CA . LEU A 1 193 ? 3.342 5.350 -13.368 1.00 98.06 193 LEU A CA 1
ATOM 1540 C C . LEU A 1 193 ? 4.686 5.988 -13.753 1.00 98.06 193 LEU A C 1
ATOM 1542 O O . LEU A 1 193 ? 5.434 6.425 -12.880 1.00 98.06 193 LEU A O 1
ATOM 1546 N N . PHE A 1 194 ? 4.987 6.051 -15.051 1.00 97.75 194 PHE A N 1
ATOM 1547 C CA . PHE A 1 194 ? 6.258 6.517 -15.608 1.00 97.75 194 PHE A CA 1
ATOM 1548 C C . PHE A 1 194 ? 6.136 7.836 -16.387 1.00 97.75 194 PHE A C 1
ATOM 1550 O O . PHE A 1 194 ? 7.106 8.287 -16.993 1.00 97.75 194 PHE A O 1
ATOM 1557 N N . GLU A 1 195 ? 4.957 8.459 -16.386 1.00 97.12 195 GLU A N 1
ATOM 1558 C CA . GLU A 1 195 ? 4.689 9.721 -17.093 1.00 97.12 195 GLU A CA 1
ATOM 1559 C C . GLU A 1 195 ? 4.920 10.965 -16.221 1.00 97.12 195 GLU A C 1
ATOM 1561 O O . GLU A 1 195 ? 4.866 12.097 -16.708 1.00 97.12 195 GLU A O 1
ATOM 1566 N N . GLY A 1 196 ? 5.168 10.772 -14.924 1.00 96.19 196 GLY A N 1
ATOM 1567 C CA . GLY A 1 196 ? 5.420 11.863 -13.994 1.00 96.19 196 GLY A CA 1
ATOM 1568 C C . GLY A 1 196 ? 6.785 12.521 -14.182 1.00 96.19 196 GLY A C 1
ATOM 1569 O O . GLY A 1 196 ? 7.718 11.965 -14.761 1.00 96.19 196 GLY A O 1
ATOM 1570 N N . GLU A 1 197 ? 6.925 13.736 -13.654 1.00 97.25 197 GLU A N 1
ATOM 1571 C CA . GLU A 1 197 ? 8.203 14.444 -13.689 1.00 97.25 197 GLU A CA 1
ATOM 1572 C C . GLU A 1 197 ? 9.269 13.746 -12.830 1.00 97.25 197 GLU A C 1
ATOM 1574 O O . GLU A 1 197 ? 8.987 13.222 -11.747 1.00 97.25 197 GLU A O 1
ATOM 1579 N N . ILE A 1 198 ? 10.520 13.791 -13.296 1.00 98.25 198 ILE A N 1
ATOM 1580 C CA . ILE A 1 198 ? 11.672 13.365 -12.500 1.00 98.25 198 ILE A CA 1
ATOM 1581 C C . ILE A 1 198 ? 11.989 14.461 -11.481 1.00 98.25 198 ILE A C 1
ATOM 1583 O O . ILE A 1 198 ? 12.327 15.590 -11.840 1.00 98.25 198 ILE A O 1
ATOM 1587 N N . SER A 1 199 ? 11.926 14.110 -10.202 1.00 97.50 199 SER A N 1
ATOM 1588 C CA . SER A 1 199 ? 12.120 15.007 -9.071 1.00 97.50 199 SER A CA 1
ATOM 1589 C C . SER A 1 199 ? 13.412 14.693 -8.321 1.00 97.50 199 SER A C 1
ATOM 1591 O O . SER A 1 199 ? 13.698 13.549 -7.973 1.00 97.50 199 SER A O 1
ATOM 1593 N N . LYS A 1 200 ? 14.170 15.745 -7.998 1.00 97.81 200 LYS A N 1
ATOM 1594 C CA . LYS A 1 200 ? 15.301 15.706 -7.050 1.00 97.81 200 LYS A CA 1
ATOM 1595 C C . LYS A 1 200 ? 14.910 16.217 -5.660 1.00 97.81 200 LYS A C 1
ATOM 1597 O O . LYS A 1 200 ? 15.775 16.485 -4.830 1.00 97.81 200 LYS A O 1
ATOM 1602 N N . THR A 1 201 ? 13.619 16.407 -5.418 1.00 97.19 201 THR A N 1
ATOM 1603 C CA . THR A 1 201 ? 13.100 16.846 -4.127 1.00 97.19 201 THR A CA 1
ATOM 1604 C C . THR A 1 201 ? 12.796 15.628 -3.273 1.00 97.19 201 THR A C 1
ATOM 1606 O O . THR A 1 201 ? 12.013 14.769 -3.674 1.00 97.19 201 THR A O 1
ATOM 1609 N N . ILE A 1 202 ? 13.406 15.574 -2.091 1.00 97.44 202 ILE A N 1
ATOM 1610 C CA . ILE A 1 202 ? 13.119 14.551 -1.087 1.00 97.44 202 ILE A CA 1
ATOM 1611 C C . ILE A 1 202 ? 11.749 14.867 -0.464 1.00 97.44 202 ILE A C 1
ATOM 1613 O O . ILE A 1 202 ? 11.545 16.006 -0.037 1.00 97.44 202 ILE A O 1
ATOM 1617 N N . PRO A 1 203 ? 10.800 13.915 -0.428 1.00 96.94 203 PRO A N 1
ATOM 1618 C CA . PRO A 1 203 ? 9.518 14.130 0.229 1.00 96.94 203 PRO A CA 1
ATOM 1619 C C . PRO A 1 203 ? 9.698 14.227 1.748 1.00 96.94 203 PRO A C 1
ATOM 1621 O O . PRO A 1 203 ? 10.449 13.463 2.356 1.00 96.94 203 PRO A O 1
ATOM 1624 N N . GLU A 1 204 ? 8.981 15.164 2.364 1.00 96.69 204 GLU A N 1
ATOM 1625 C CA . GLU A 1 204 ? 9.045 15.431 3.801 1.00 96.69 204 GLU A CA 1
ATOM 1626 C C . GLU A 1 204 ? 7.693 15.166 4.462 1.00 96.69 204 GLU A C 1
ATOM 1628 O O . GLU A 1 204 ? 6.637 15.576 3.965 1.00 96.69 204 GLU A O 1
ATOM 1633 N N . ALA A 1 205 ? 7.730 14.493 5.612 1.00 97.12 205 ALA A N 1
ATOM 1634 C CA . ALA A 1 205 ? 6.546 14.280 6.425 1.00 97.12 205 ALA A CA 1
ATOM 1635 C C . ALA A 1 205 ? 6.154 15.597 7.104 1.00 97.12 205 ALA A C 1
ATOM 1637 O O . ALA A 1 205 ? 6.975 16.267 7.727 1.00 97.12 205 ALA A O 1
ATOM 1638 N N . THR A 1 206 ? 4.883 15.967 6.987 1.00 97.31 206 THR A N 1
ATOM 1639 C CA . THR A 1 206 ? 4.329 17.208 7.559 1.00 97.31 206 THR A CA 1
ATOM 1640 C C . THR A 1 206 ? 3.095 16.964 8.422 1.00 97.31 206 THR A C 1
ATOM 1642 O O . THR A 1 206 ? 2.608 17.886 9.076 1.00 97.31 206 THR A O 1
ATOM 1645 N N . ALA A 1 207 ? 2.577 15.735 8.439 1.00 97.06 207 ALA A N 1
ATOM 1646 C CA . ALA A 1 207 ? 1.440 15.355 9.260 1.00 97.06 207 ALA A CA 1
ATOM 1647 C C . ALA A 1 207 ? 1.861 14.824 10.633 1.00 97.06 207 ALA A C 1
ATOM 1649 O O . ALA A 1 207 ? 2.962 14.312 10.822 1.00 97.06 207 ALA A O 1
ATOM 1650 N N . SER A 1 208 ? 0.933 14.892 11.584 1.00 97.00 208 SER A N 1
ATOM 1651 C CA . SER A 1 208 ? 1.014 14.165 12.845 1.00 97.00 208 SER A CA 1
ATOM 1652 C C . SER A 1 208 ? -0.036 13.053 12.880 1.00 97.00 208 SER A C 1
ATOM 1654 O O . SER A 1 208 ? -1.068 13.128 12.210 1.00 97.00 208 SER A O 1
ATOM 1656 N N . ILE A 1 209 ? 0.209 12.018 13.685 1.00 97.31 209 ILE A N 1
ATOM 1657 C CA . ILE A 1 209 ? -0.745 10.917 13.878 1.00 97.31 209 ILE A CA 1
ATOM 1658 C C . ILE A 1 209 ? -2.102 11.429 14.371 1.00 97.31 209 ILE A C 1
ATOM 1660 O O . ILE A 1 209 ? -3.137 10.974 13.885 1.00 97.31 209 ILE A O 1
ATOM 1664 N N . ASP A 1 210 ? -2.114 12.363 15.320 1.00 96.12 210 ASP A N 1
ATOM 1665 C CA . ASP A 1 210 ? -3.361 12.858 15.907 1.00 96.12 210 ASP A CA 1
ATOM 1666 C C . ASP A 1 210 ? -4.150 13.712 14.905 1.00 96.12 210 ASP A C 1
ATOM 1668 O O . ASP A 1 210 ? -5.371 13.559 14.794 1.00 96.12 210 ASP A O 1
ATOM 1672 N N . ASP A 1 211 ? -3.458 14.515 14.088 1.00 96.06 211 ASP A N 1
ATOM 1673 C CA . ASP A 1 211 ? -4.092 15.237 12.982 1.00 96.06 211 ASP A CA 1
ATOM 1674 C C . ASP A 1 211 ? -4.699 14.278 11.961 1.00 96.06 211 ASP A C 1
ATOM 1676 O O . ASP A 1 211 ? -5.806 14.518 11.481 1.00 96.06 211 ASP A O 1
ATOM 1680 N N . LEU A 1 212 ? -3.993 13.194 11.618 1.00 97.88 212 LEU A N 1
ATOM 1681 C CA . LEU A 1 212 ? -4.494 12.188 10.683 1.00 97.88 212 LEU A CA 1
ATOM 1682 C C . LEU A 1 212 ? -5.733 11.488 11.241 1.00 97.88 212 LEU A C 1
ATOM 1684 O O . LEU A 1 212 ? -6.735 11.408 10.536 1.00 97.88 212 LEU A O 1
ATOM 1688 N N . LYS A 1 213 ? -5.717 11.049 12.507 1.00 97.75 213 LYS A N 1
ATOM 1689 C CA . LYS A 1 213 ? -6.885 10.413 13.145 1.00 97.75 213 LYS A CA 1
ATOM 1690 C C . LYS A 1 213 ? -8.130 11.292 13.050 1.00 97.75 213 LYS A C 1
ATOM 1692 O O . LYS A 1 213 ? -9.183 10.807 12.643 1.00 97.75 213 LYS A O 1
ATOM 1697 N N . CYS A 1 214 ? -7.988 12.575 13.382 1.00 97.19 214 CYS A N 1
ATOM 1698 C CA . CYS A 1 214 ? -9.074 13.550 13.337 1.00 97.19 214 CYS A CA 1
ATOM 1699 C C . CYS A 1 214 ? -9.527 13.844 11.899 1.00 97.19 214 CYS A C 1
ATOM 1701 O O . CYS A 1 214 ? -10.704 13.723 11.575 1.00 97.19 214 CYS A O 1
ATOM 1703 N N . LYS A 1 215 ? -8.597 14.177 10.993 1.00 97.25 215 LYS A N 1
ATOM 1704 C CA . LYS A 1 215 ? -8.928 14.514 9.597 1.00 97.25 215 LYS A CA 1
ATOM 1705 C C . LYS A 1 215 ? -9.610 13.362 8.866 1.00 97.25 215 LYS A C 1
ATOM 1707 O O . LYS A 1 215 ? -10.454 13.622 8.008 1.00 97.25 215 LYS A O 1
ATOM 1712 N N . LEU A 1 216 ? -9.250 12.125 9.197 1.00 97.69 216 LEU A N 1
ATOM 1713 C CA . LEU A 1 216 ? -9.704 10.916 8.516 1.00 97.69 216 LEU A CA 1
ATOM 1714 C C . LEU A 1 216 ? -10.908 10.248 9.184 1.00 97.69 216 LEU A C 1
ATOM 1716 O O . LEU A 1 216 ? -11.363 9.230 8.672 1.00 97.69 216 LEU A O 1
ATOM 1720 N N . ASP A 1 217 ? -11.447 10.797 10.274 1.00 97.75 217 ASP A N 1
ATOM 1721 C CA . ASP A 1 217 ? -12.490 10.147 11.080 1.00 97.75 217 ASP A CA 1
ATOM 1722 C C . ASP A 1 217 ? -12.115 8.686 11.390 1.00 97.75 217 ASP A C 1
ATOM 1724 O O . ASP A 1 217 ? -12.876 7.753 11.123 1.00 97.75 217 ASP A O 1
ATOM 1728 N N . ALA A 1 218 ? -10.880 8.479 11.857 1.00 98.12 218 ALA A N 1
ATOM 1729 C CA . ALA A 1 218 ? -10.339 7.141 12.042 1.00 98.12 218 ALA A CA 1
ATOM 1730 C C . ALA A 1 218 ? -11.146 6.370 13.095 1.00 98.12 218 ALA A C 1
ATOM 1732 O O . ALA A 1 218 ? -11.385 6.861 14.198 1.00 98.12 218 ALA A O 1
ATOM 1733 N N . VAL A 1 219 ? -11.518 5.138 12.756 1.00 98.56 219 VAL A N 1
ATOM 1734 C CA . VAL A 1 219 ? -12.184 4.189 13.648 1.00 98.56 219 VAL A CA 1
ATOM 1735 C C . VAL A 1 219 ? -11.255 3.013 13.890 1.00 98.56 219 VAL A C 1
ATOM 1737 O O . VAL A 1 219 ? -10.720 2.425 12.953 1.00 98.56 219 VAL A O 1
ATOM 1740 N N . VAL A 1 220 ? -11.081 2.648 15.155 1.00 98.56 220 VAL A N 1
ATOM 1741 C CA . VAL A 1 220 ? -10.229 1.541 15.583 1.00 98.56 220 VAL A CA 1
ATOM 1742 C C . VAL A 1 220 ? -11.089 0.437 16.175 1.00 98.56 220 VAL A C 1
ATOM 1744 O O . VAL A 1 220 ? -11.807 0.649 17.151 1.00 98.56 220 VAL A O 1
ATOM 1747 N N . VAL A 1 221 ? -10.967 -0.771 15.636 1.00 98.44 221 VAL A N 1
ATOM 1748 C CA . VAL A 1 221 ? -11.528 -1.986 16.230 1.00 98.44 221 VAL A CA 1
ATOM 1749 C C . VAL A 1 221 ? -10.387 -2.793 16.838 1.00 98.44 221 VAL A C 1
ATOM 1751 O O . VAL A 1 221 ? -9.452 -3.188 16.143 1.00 98.44 221 VAL A O 1
ATOM 1754 N N . ASN A 1 222 ? -10.447 -3.027 18.149 1.00 97.44 222 ASN A N 1
ATOM 1755 C CA . ASN A 1 222 ? -9.480 -3.874 18.838 1.00 97.44 222 ASN A CA 1
ATOM 1756 C C . ASN A 1 222 ? -9.837 -5.348 18.613 1.00 97.44 222 ASN A C 1
ATOM 1758 O O . ASN A 1 222 ? -10.898 -5.797 19.039 1.00 97.44 222 ASN A O 1
ATOM 1762 N N . VAL A 1 223 ? -8.934 -6.089 17.977 1.00 96.31 223 VAL A N 1
ATOM 1763 C CA . VAL A 1 223 ? -9.074 -7.529 17.704 1.00 96.31 223 VAL A CA 1
ATOM 1764 C C . VAL A 1 223 ? -8.014 -8.351 18.447 1.00 96.31 223 VAL A C 1
ATOM 1766 O O . VAL A 1 223 ? -7.730 -9.489 18.088 1.00 96.31 223 VAL A O 1
ATOM 1769 N N . SER A 1 224 ? -7.389 -7.763 19.471 1.00 95.31 224 SER A N 1
ATOM 1770 C CA . SER A 1 224 ? -6.375 -8.435 20.282 1.00 95.31 224 SER A CA 1
ATOM 1771 C C . SER A 1 224 ? -6.976 -9.608 21.049 1.00 95.31 224 SER A C 1
ATOM 1773 O O . SER A 1 224 ? -8.013 -9.473 21.697 1.00 95.31 224 SER A O 1
ATOM 1775 N N . GLU A 1 225 ? -6.260 -10.728 21.087 1.00 93.56 225 GLU A N 1
ATOM 1776 C CA . GLU A 1 225 ? -6.543 -11.787 22.053 1.00 93.56 225 GLU A CA 1
ATOM 1777 C C . GLU A 1 225 ? -6.139 -11.334 23.467 1.00 93.56 225 GLU A C 1
ATOM 1779 O O . GLU A 1 225 ? -5.057 -10.773 23.661 1.00 93.56 225 GLU A O 1
ATOM 1784 N N . GLU A 1 226 ? -6.977 -11.602 24.477 1.00 87.69 226 GLU A N 1
ATOM 1785 C CA . GLU A 1 226 ? -6.811 -11.075 25.846 1.00 87.69 226 GLU A CA 1
ATOM 1786 C C . GLU A 1 226 ? -5.424 -11.331 26.459 1.00 87.69 226 GLU A C 1
ATOM 1788 O O . GLU A 1 226 ? -4.910 -10.502 27.212 1.00 87.69 226 GLU A O 1
ATOM 1793 N N . ARG A 1 227 ? -4.809 -12.476 26.138 1.00 89.88 227 ARG A N 1
ATOM 1794 C CA . ARG A 1 227 ? -3.533 -12.929 26.717 1.00 89.88 227 ARG A CA 1
ATOM 1795 C C . ARG A 1 227 ? -2.326 -12.727 25.801 1.00 89.88 227 ARG A C 1
ATOM 1797 O O . ARG A 1 227 ? -1.231 -13.158 26.157 1.00 89.88 227 ARG A O 1
ATOM 1804 N N . SER A 1 228 ? -2.501 -12.100 24.639 1.00 92.94 228 SER A N 1
ATOM 1805 C CA . SER A 1 228 ? -1.395 -11.867 23.714 1.00 92.94 228 SER A CA 1
ATOM 1806 C C . SER A 1 228 ? -0.500 -10.720 24.189 1.00 92.94 228 SER A C 1
ATOM 1808 O O . SER A 1 228 ? -0.976 -9.684 24.658 1.00 92.94 228 SER A O 1
ATOM 1810 N N . ALA A 1 229 ? 0.814 -10.899 24.032 1.00 93.94 229 ALA A N 1
ATOM 1811 C CA . ALA A 1 229 ? 1.791 -9.820 24.186 1.00 93.94 229 ALA A CA 1
ATOM 1812 C C . ALA A 1 229 ? 1.712 -8.800 23.035 1.00 93.94 229 ALA A C 1
ATOM 1814 O O . ALA A 1 229 ? 2.230 -7.693 23.157 1.00 93.94 229 ALA A O 1
ATOM 1815 N N . LEU A 1 230 ? 1.064 -9.172 21.927 1.00 96.62 230 LEU A N 1
ATOM 1816 C CA . LEU A 1 230 ? 0.806 -8.294 20.798 1.00 96.62 230 LEU A CA 1
ATOM 1817 C C . LEU A 1 230 ? -0.588 -7.683 20.904 1.00 96.62 230 LEU A C 1
ATOM 1819 O O . LEU A 1 230 ? -1.567 -8.334 21.273 1.00 96.62 230 LEU A O 1
ATOM 1823 N N . ARG A 1 231 ? -0.667 -6.414 20.529 1.00 97.75 231 ARG A N 1
ATOM 1824 C CA . ARG A 1 231 ? -1.899 -5.670 20.324 1.00 97.75 231 ARG A CA 1
ATOM 1825 C C . ARG A 1 231 ? -2.193 -5.638 18.843 1.00 97.75 231 ARG A C 1
ATOM 1827 O O . ARG A 1 231 ? -1.332 -5.234 18.069 1.00 97.75 231 ARG A O 1
ATOM 1834 N N . VAL A 1 232 ? -3.385 -6.087 18.471 1.00 98.19 232 VAL A N 1
ATOM 1835 C CA . VAL A 1 232 ? -3.833 -6.174 17.083 1.00 98.19 232 VAL A CA 1
ATOM 1836 C C . VAL A 1 232 ? -5.094 -5.342 16.922 1.00 98.19 232 VAL A C 1
ATOM 1838 O O . VAL A 1 232 ? -6.039 -5.456 17.708 1.00 98.19 232 VAL A O 1
ATOM 1841 N N . VAL A 1 233 ? -5.102 -4.487 15.908 1.00 98.44 233 VAL A N 1
ATOM 1842 C CA . VAL A 1 233 ? -6.228 -3.606 15.595 1.00 98.44 233 VAL A CA 1
ATOM 1843 C C . VAL A 1 233 ? -6.565 -3.676 14.115 1.00 98.44 233 VAL A C 1
ATOM 1845 O O . VAL A 1 233 ? -5.699 -3.992 13.304 1.00 98.44 233 VAL A O 1
ATOM 1848 N N . LYS A 1 234 ? -7.805 -3.329 13.779 1.00 98.38 234 LYS A N 1
ATOM 1849 C CA . LYS A 1 234 ? -8.231 -2.922 12.439 1.00 98.38 234 LYS A CA 1
ATOM 1850 C C . LYS A 1 234 ? -8.542 -1.429 12.483 1.00 98.38 234 LYS A C 1
ATOM 1852 O O . LYS A 1 234 ? -9.413 -1.015 13.248 1.00 98.38 234 LYS A O 1
ATOM 1857 N N . VAL A 1 235 ? -7.834 -0.633 11.692 1.00 98.56 235 VAL A N 1
ATOM 1858 C CA . VAL A 1 235 ? -8.102 0.796 11.503 1.00 98.56 235 VAL A CA 1
ATOM 1859 C C . VAL A 1 235 ? -8.912 0.979 10.224 1.00 98.56 235 VAL A C 1
ATOM 1861 O O . VAL A 1 235 ? -8.622 0.371 9.196 1.00 98.56 235 VAL A O 1
ATOM 1864 N N . LEU A 1 236 ? -9.951 1.801 10.301 1.00 98.12 236 LEU A N 1
ATOM 1865 C CA . LEU A 1 236 ? -10.875 2.105 9.217 1.00 98.12 236 LEU A CA 1
ATOM 1866 C C . LEU A 1 236 ? -11.030 3.621 9.098 1.00 98.12 236 LEU A C 1
ATOM 1868 O O . LEU A 1 236 ? -10.900 4.347 10.083 1.00 98.12 236 LEU A O 1
ATOM 1872 N N . SER A 1 237 ? -11.360 4.096 7.902 1.00 97.69 237 SER A N 1
ATOM 1873 C CA . SER A 1 237 ? -11.740 5.486 7.665 1.00 97.69 237 SER A CA 1
ATOM 1874 C C . SER A 1 237 ? -12.798 5.544 6.563 1.00 97.69 237 SER A C 1
ATOM 1876 O O . SER A 1 237 ? -12.582 4.963 5.502 1.00 97.69 237 SER A O 1
ATOM 1878 N N . PRO A 1 238 ? -13.915 6.267 6.756 1.00 95.44 238 PRO A N 1
ATOM 1879 C CA . PRO A 1 238 ? -14.910 6.483 5.703 1.00 95.44 238 PRO A CA 1
ATOM 1880 C C . PRO A 1 238 ? -14.464 7.514 4.647 1.00 95.44 238 PRO A C 1
ATOM 1882 O O . PRO A 1 238 ? -15.176 7.753 3.668 1.00 95.44 238 PRO A O 1
ATOM 1885 N N . LYS A 1 239 ? -13.326 8.187 4.865 1.00 96.94 239 LYS A N 1
ATOM 1886 C CA . LYS A 1 239 ? -12.793 9.238 3.984 1.00 96.94 239 LYS A CA 1
ATOM 1887 C C . LYS A 1 239 ? -11.765 8.703 2.984 1.00 96.94 239 LYS A C 1
ATOM 1889 O O . LYS A 1 239 ? -11.582 9.310 1.923 1.00 96.94 239 LYS A O 1
ATOM 1894 N N . LEU A 1 240 ? -11.137 7.577 3.309 1.00 97.56 240 LEU A N 1
ATOM 1895 C CA . LEU A 1 240 ? -10.128 6.912 2.494 1.00 97.56 240 LEU A CA 1
ATOM 1896 C C . LEU A 1 240 ? -10.760 5.875 1.564 1.00 97.56 240 LEU A C 1
ATOM 1898 O O . LEU A 1 240 ? -11.673 5.157 1.957 1.00 97.56 240 LEU A O 1
ATOM 1902 N N . VAL A 1 241 ? -10.254 5.801 0.338 1.00 96.88 241 VAL A N 1
ATOM 1903 C CA . VAL A 1 241 ? -10.618 4.803 -0.663 1.00 96.88 241 VAL A CA 1
ATOM 1904 C C . VAL A 1 241 ? -9.982 3.468 -0.257 1.00 96.88 241 VAL A C 1
ATOM 1906 O O . VAL A 1 241 ? -8.754 3.366 -0.237 1.00 96.88 241 VAL A O 1
ATOM 1909 N N . PRO A 1 242 ? -10.776 2.438 0.075 1.00 94.50 242 PRO A N 1
ATOM 1910 C CA . PRO A 1 242 ? -10.222 1.150 0.463 1.00 94.50 242 PRO A CA 1
ATOM 1911 C C . PRO A 1 242 ? -9.645 0.400 -0.744 1.00 94.50 242 PRO A C 1
ATOM 1913 O O . PRO A 1 242 ? -10.143 0.514 -1.867 1.00 94.50 242 PRO A O 1
ATOM 1916 N N . ILE A 1 243 ? -8.605 -0.395 -0.489 1.00 95.88 243 ILE A N 1
ATOM 1917 C CA . ILE A 1 243 ? -8.111 -1.405 -1.430 1.00 95.88 243 ILE A CA 1
ATOM 1918 C C . ILE A 1 243 ? -8.968 -2.672 -1.329 1.00 95.88 243 ILE A C 1
ATOM 1920 O O . ILE A 1 243 ? -9.401 -3.067 -0.243 1.00 95.88 243 ILE A O 1
ATOM 1924 N N . SER A 1 244 ? -9.190 -3.321 -2.465 1.00 93.81 244 SER A N 1
ATOM 1925 C CA . SER A 1 244 ? -10.060 -4.488 -2.614 1.00 93.81 244 SER A CA 1
ATOM 1926 C C . SER A 1 244 ? -9.471 -5.426 -3.654 1.00 93.81 244 SER A C 1
ATOM 1928 O O . SER A 1 244 ? -9.014 -4.953 -4.691 1.00 93.81 244 SER A O 1
ATOM 1930 N N . PHE A 1 245 ? -9.558 -6.732 -3.436 1.00 94.62 245 PHE A N 1
ATOM 1931 C CA . PHE A 1 245 ? -8.955 -7.711 -4.335 1.00 94.62 245 PHE A CA 1
ATOM 1932 C C . PHE A 1 245 ? -10.021 -8.476 -5.115 1.00 94.62 245 PHE A C 1
ATOM 1934 O O . PHE A 1 245 ? -11.066 -8.834 -4.578 1.00 94.62 245 PHE A O 1
ATOM 1941 N N . GLY A 1 246 ? -9.732 -8.728 -6.385 1.00 94.25 246 GLY A N 1
ATOM 1942 C CA . GLY A 1 246 ? -10.605 -9.396 -7.333 1.00 94.25 246 GLY A CA 1
ATOM 1943 C C . GLY A 1 246 ? -11.081 -8.487 -8.466 1.00 94.25 246 GLY A C 1
ATOM 1944 O O . GLY A 1 246 ? -11.208 -7.266 -8.331 1.00 94.25 246 GLY A O 1
ATOM 1945 N N . PHE A 1 247 ? -11.384 -9.100 -9.605 1.00 94.56 247 PHE A N 1
ATOM 1946 C CA . PHE A 1 247 ? -11.994 -8.418 -10.738 1.00 94.56 247 PHE A CA 1
ATOM 1947 C C . PHE A 1 247 ? -13.352 -7.818 -10.365 1.00 94.56 247 PHE A C 1
ATOM 1949 O O . PHE A 1 247 ? -14.216 -8.497 -9.810 1.00 94.56 247 PHE A O 1
ATOM 1956 N N . GLY A 1 248 ? -13.551 -6.536 -10.678 1.00 91.38 248 GLY A N 1
ATOM 1957 C CA . GLY A 1 248 ? -14.791 -5.821 -10.369 1.00 91.38 248 GLY A CA 1
ATOM 1958 C C . GLY A 1 248 ? -15.010 -5.511 -8.881 1.00 91.38 248 GLY A C 1
ATOM 1959 O O . GLY A 1 248 ? -16.067 -4.985 -8.539 1.00 91.38 248 GLY A O 1
ATOM 1960 N N . ALA A 1 249 ? -14.038 -5.795 -8.004 1.00 91.25 249 ALA A N 1
ATOM 1961 C CA . ALA A 1 249 ? -14.126 -5.478 -6.576 1.00 91.25 249 ALA A CA 1
ATOM 1962 C C . ALA A 1 249 ? -13.832 -3.996 -6.257 1.00 91.25 249 ALA A C 1
ATOM 1964 O O . ALA A 1 249 ? -14.136 -3.536 -5.160 1.00 91.25 249 ALA A O 1
ATOM 1965 N N . GLY A 1 250 ? -13.262 -3.254 -7.217 1.00 91.62 250 GLY A N 1
ATOM 1966 C CA . GLY A 1 250 ? -12.782 -1.885 -7.033 1.00 91.62 250 GLY A CA 1
ATOM 1967 C C . GLY A 1 250 ? -13.845 -0.875 -6.584 1.00 91.62 250 GLY A C 1
ATOM 1968 O O . GLY A 1 250 ? -14.998 -0.883 -7.021 1.00 91.62 250 GLY A O 1
ATOM 1969 N N . HIS A 1 251 ? -13.428 0.074 -5.748 1.00 92.94 251 HIS A N 1
ATOM 1970 C CA . HIS A 1 251 ? -14.285 1.103 -5.153 1.00 92.94 251 HIS A CA 1
ATOM 1971 C C . HIS A 1 251 ? -14.419 2.365 -6.030 1.00 92.94 251 HIS A C 1
ATOM 1973 O O . HIS A 1 251 ? -14.283 3.493 -5.558 1.00 92.94 251 HIS A O 1
ATOM 1979 N N . TYR A 1 252 ? -14.738 2.189 -7.315 1.00 91.94 252 TYR A N 1
ATOM 1980 C CA . TYR A 1 252 ? -14.791 3.261 -8.327 1.00 91.94 252 TYR A CA 1
ATOM 1981 C C . TYR A 1 252 ? -15.840 4.356 -8.066 1.00 91.94 252 TYR A C 1
ATOM 1983 O O . TYR A 1 252 ? -15.792 5.421 -8.673 1.00 91.94 252 TYR A O 1
ATOM 1991 N N . SER A 1 253 ? -16.821 4.098 -7.200 1.00 92.19 253 SER A N 1
ATOM 1992 C CA . SER A 1 253 ? -17.867 5.057 -6.828 1.00 92.19 253 SER A CA 1
ATOM 1993 C C . SER A 1 253 ? -17.619 5.719 -5.471 1.00 92.19 253 SER A C 1
ATOM 1995 O O . SER A 1 253 ? -18.545 6.295 -4.897 1.00 92.19 253 SER A O 1
ATOM 1997 N N . HIS A 1 254 ? -16.414 5.588 -4.905 1.00 94.88 254 HIS A N 1
ATOM 1998 C CA . HIS A 1 254 ? -16.092 6.206 -3.625 1.00 94.88 254 HIS A CA 1
ATOM 1999 C C . HIS A 1 254 ? -16.211 7.735 -3.720 1.00 94.88 254 HIS A C 1
ATOM 2001 O O . HIS A 1 254 ? -15.647 8.355 -4.617 1.00 94.88 254 HIS A O 1
ATOM 2007 N N . HIS A 1 255 ? -16.939 8.350 -2.783 1.00 93.38 255 HIS A N 1
ATOM 2008 C CA . HIS A 1 255 ? -17.342 9.767 -2.838 1.00 93.38 255 HIS A CA 1
ATOM 2009 C C . HIS A 1 255 ? -16.177 10.765 -2.880 1.00 93.38 255 HIS A C 1
ATOM 2011 O O . HIS A 1 255 ? -16.349 11.886 -3.347 1.00 93.38 255 HIS A O 1
ATOM 2017 N N . SER A 1 256 ? -14.999 10.361 -2.401 1.00 93.94 256 SER A N 1
ATOM 2018 C CA . SER A 1 256 ? -13.799 11.201 -2.384 1.00 93.94 256 SER A CA 1
ATOM 2019 C C . SER A 1 256 ? -12.936 11.089 -3.647 1.00 93.94 256 SER A C 1
ATOM 2021 O O . SER A 1 256 ? -11.904 11.759 -3.722 1.00 93.94 256 SER A O 1
ATOM 2023 N N . LEU A 1 257 ? -13.314 10.254 -4.622 1.00 93.38 257 LEU A N 1
ATOM 2024 C CA . LEU A 1 257 ? -12.681 10.219 -5.943 1.00 93.38 257 LEU A CA 1
ATOM 2025 C C . LEU A 1 257 ? -13.215 11.368 -6.803 1.00 93.38 257 LEU A C 1
ATOM 2027 O O . LEU A 1 257 ? -14.411 11.652 -6.819 1.00 93.38 257 LEU A O 1
ATOM 2031 N N . THR A 1 258 ? -12.316 12.037 -7.519 1.00 87.62 258 THR A N 1
ATOM 2032 C CA . THR A 1 258 ? -12.640 13.225 -8.325 1.00 87.62 258 THR A CA 1
ATOM 2033 C C . THR A 1 258 ? -12.884 12.884 -9.789 1.00 87.62 258 THR A C 1
ATOM 2035 O O . THR A 1 258 ? -13.786 13.444 -10.409 1.00 87.62 258 THR A O 1
ATOM 2038 N N . CYS A 1 259 ? -12.103 11.956 -10.339 1.00 89.25 259 CYS A N 1
ATOM 2039 C CA . CYS A 1 259 ? -12.227 11.497 -11.715 1.00 89.25 259 CYS A CA 1
ATOM 2040 C C . CYS A 1 259 ? -11.716 10.063 -11.802 1.00 89.25 259 CYS A C 1
ATOM 2042 O O . CYS A 1 259 ? -10.555 9.827 -11.502 1.00 89.25 259 CYS A O 1
ATOM 2044 N N . VAL A 1 260 ? -12.561 9.114 -12.204 1.00 90.88 260 VAL A N 1
ATOM 2045 C CA . VAL A 1 260 ? -12.143 7.718 -12.391 1.00 90.88 260 VAL A CA 1
ATOM 2046 C C . VAL A 1 260 ? -11.961 7.450 -13.873 1.00 90.88 260 VAL A C 1
ATOM 2048 O O . VAL A 1 260 ? -12.917 7.613 -14.634 1.00 90.88 260 VAL A O 1
ATOM 2051 N N . ALA A 1 261 ? -10.763 7.021 -14.259 1.00 90.06 261 ALA A N 1
ATOM 2052 C CA . ALA A 1 261 ? -10.443 6.655 -15.629 1.00 90.06 261 ALA A CA 1
ATOM 2053 C C . ALA A 1 261 ? -11.274 5.438 -16.077 1.00 90.06 261 ALA A C 1
ATOM 2055 O O . ALA A 1 261 ? -11.554 4.527 -15.290 1.00 90.06 261 ALA A O 1
ATOM 2056 N N . GLU A 1 262 ? -11.729 5.440 -17.332 1.00 84.88 262 GLU A N 1
ATOM 2057 C CA . GLU A 1 262 ? -12.622 4.393 -17.849 1.00 84.88 262 GLU A CA 1
ATOM 2058 C C . GLU A 1 262 ? -11.939 3.020 -17.884 1.00 84.88 262 GLU A C 1
ATOM 2060 O O . GLU A 1 262 ? -12.550 2.015 -17.519 1.00 84.88 262 GLU A O 1
ATOM 2065 N N . ASP A 1 263 ? -10.661 2.990 -18.252 1.00 84.06 263 ASP A N 1
ATOM 2066 C CA . ASP A 1 263 ? -9.827 1.793 -18.351 1.00 84.06 263 ASP A CA 1
ATOM 2067 C C . ASP A 1 263 ? -9.557 1.148 -16.979 1.00 84.06 263 ASP A C 1
ATOM 2069 O O . ASP A 1 263 ? -9.551 -0.076 -16.854 1.00 84.06 263 ASP A O 1
ATOM 2073 N N . ALA A 1 264 ? -9.447 1.951 -15.914 1.00 74.62 264 ALA A N 1
ATOM 2074 C CA . ALA A 1 264 ? -9.271 1.463 -14.546 1.00 74.62 264 ALA A CA 1
ATOM 2075 C C . ALA A 1 264 ? -10.433 0.567 -14.075 1.00 74.62 264 ALA A C 1
ATOM 2077 O O . ALA A 1 264 ? -10.252 -0.260 -13.180 1.00 74.62 264 ALA A O 1
ATOM 2078 N N . ARG A 1 265 ? -11.628 0.706 -14.672 1.00 82.44 265 ARG A N 1
ATOM 2079 C CA . ARG A 1 265 ? -12.805 -0.134 -14.372 1.00 82.44 265 ARG A CA 1
ATOM 2080 C C . ARG A 1 265 ? -12.759 -1.502 -15.043 1.00 82.44 265 ARG A C 1
ATOM 2082 O O . ARG A 1 265 ? -13.510 -2.390 -14.652 1.00 82.44 265 ARG A O 1
ATOM 2089 N N . LEU A 1 266 ? -11.917 -1.649 -16.061 1.00 87.56 266 LEU A N 1
ATOM 2090 C CA . LEU A 1 266 ? -11.775 -2.868 -16.854 1.00 87.56 266 LEU A CA 1
ATOM 2091 C C . LEU A 1 266 ? -10.630 -3.751 -16.355 1.00 87.56 266 LEU A C 1
ATOM 2093 O O . LEU A 1 266 ? -10.514 -4.890 -16.793 1.00 87.56 266 LEU A O 1
ATOM 2097 N N . MET A 1 267 ? -9.806 -3.245 -15.433 1.00 94.94 267 MET A N 1
ATOM 2098 C CA . MET A 1 267 ? -8.602 -3.919 -14.960 1.00 94.94 267 MET A CA 1
ATOM 2099 C C . MET A 1 267 ? -8.540 -3.980 -13.426 1.00 94.94 267 MET A C 1
ATOM 2101 O O . MET A 1 267 ? -8.783 -2.972 -12.754 1.00 94.94 267 MET A O 1
ATOM 2105 N N . PRO A 1 268 ? -8.165 -5.134 -12.841 1.00 96.44 268 PRO A N 1
ATOM 2106 C CA . PRO A 1 268 ? -7.725 -5.208 -11.453 1.00 96.44 268 PRO A CA 1
ATOM 2107 C C . PRO A 1 268 ? -6.508 -4.298 -11.248 1.00 96.44 268 PRO A C 1
ATOM 2109 O O . PRO A 1 268 ? -5.636 -4.245 -12.112 1.00 96.44 268 PRO A O 1
ATOM 2112 N N . HIS A 1 269 ? -6.416 -3.588 -10.121 1.00 96.62 269 HIS A N 1
ATOM 2113 C CA . HIS A 1 269 ? -5.237 -2.761 -9.834 1.00 96.62 269 HIS A CA 1
ATOM 2114 C C . HIS A 1 269 ? -3.956 -3.599 -9.760 1.00 96.62 269 HIS A C 1
ATOM 2116 O O . HIS A 1 269 ? -4.000 -4.789 -9.465 1.00 96.62 269 HIS A O 1
ATOM 2122 N N . TYR A 1 270 ? -2.799 -2.986 -9.980 1.00 96.38 270 TYR A N 1
ATOM 2123 C CA . TYR A 1 270 ? -1.529 -3.720 -10.022 1.00 96.38 270 TYR A CA 1
ATOM 2124 C C . TYR A 1 270 ? -0.934 -4.035 -8.647 1.00 96.38 270 TYR A C 1
ATOM 2126 O O . TYR A 1 270 ? -0.128 -4.950 -8.520 1.00 96.38 270 TYR A O 1
ATOM 2134 N N . PHE A 1 271 ? -1.311 -3.269 -7.623 1.00 95.62 271 PHE A N 1
ATOM 2135 C CA . PHE A 1 271 ? -0.657 -3.330 -6.320 1.00 95.62 271 PHE A CA 1
ATOM 2136 C C . PHE A 1 271 ? -1.115 -4.548 -5.491 1.00 95.62 271 PHE A C 1
ATOM 2138 O O . PHE A 1 271 ? -2.321 -4.735 -5.331 1.00 95.62 271 PHE A O 1
ATOM 2145 N N . ALA A 1 272 ? -0.190 -5.354 -4.950 1.00 83.69 272 ALA A N 1
ATOM 2146 C CA . ALA A 1 272 ? -0.468 -6.608 -4.228 1.00 83.69 272 ALA A CA 1
ATOM 2147 C C . ALA A 1 272 ? 0.654 -7.025 -3.255 1.00 83.69 272 ALA A C 1
ATOM 2149 O O . ALA A 1 272 ? 1.820 -6.651 -3.491 1.00 83.69 272 ALA A O 1
#

Foldseek 3Di:
DDFDWAWWAWLVRDIDTDTVQQPDADDPPPPDDRPAGYDCQLKAKDLDDVVRNLQSLQRLVLQLLLLLCQFVVAAFAWEDLVLADPVVNVVQVVQVVVFWHKIWGFSDDPLKTKIKIWIAGQAAQRIFMFMAIDQPFLNVGSVRRSVRRVVLVVCRVVDPDPDADDQQRWADQVSLQCNNGVHCPPCVSVVSNVPHHHDNDGRHRDDDSSNSSVVQRKIKGWPDDPPDSMTIIGIDGLLGQHQDTHQQSGPSVRPNRDDGDPVSNRGRRNHD

pLDDT: mean 94.86, std 5.85, range [65.62, 98.88]